Protein AF-0000000084640280 (afdb_homodimer)

Secondary structure (DSSP, 8-state):
-BHHHHHHHHHHHHHHHHHHHHHHHHTSEEETT---SS-HHHHHHHHHHHHHHHHHHHHHHHHHHHH-B-GGG-BHHHHHHHHHHHHHHHHHHHHHHHHHHTTTS-SHHHHS--S--EEESS-HHHHHHHHHHHHHHHHHHHHHHHHHHHHSBPP-/-BHHHHHHHHHHHHHHHHHHHHHHHHTSEEETT---SS-HHHHHHHHHHHHHHHHHHHHHHHHHHHH-B-GGG-BHHHHHHHHHHHHHHHHHHHHHHHHHHTTTS-SHHHHT--S--EEESS-HHHHHHHHHHHHHHHHHHHHHHHHHHHHSBPP-

Radius of gyration: 26.09 Å; Cα contacts (8 Å, |Δi|>4): 402; chains: 2; bounding box: 57×75×47 Å

InterPro domains:
  IPR047741 Uncharacterised protein DIP1984-like [NF038048] (2-154)
  IPR047741 Uncharacterised protein DIP1984-like [PF20935] (10-154)
  IPR047741 Uncha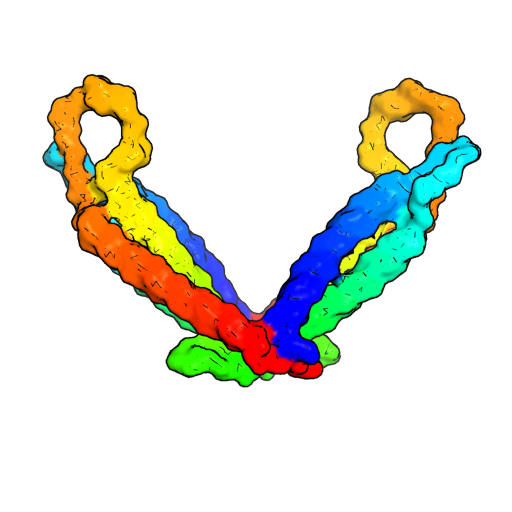racterised protein DIP1984-like [cd12208] (1-154)

Solvent-accessible surface area (backbone atoms only — not comparable to full-atom values): 15752 Å² total; per-residue (Å²): 103,36,35,44,55,47,53,50,50,36,54,49,30,55,52,48,40,54,51,34,43,54,51,21,39,70,16,10,40,29,46,70,96,49,75,53,93,49,62,28,61,60,38,49,53,50,34,53,52,40,44,53,50,33,30,52,40,48,40,23,49,52,53,32,29,62,68,33,74,52,76,96,51,43,22,43,49,33,40,51,32,46,49,54,39,49,52,52,51,33,49,44,36,47,47,36,25,39,38,20,67,48,68,81,58,67,68,70,56,57,69,73,43,62,88,70,51,74,41,56,57,47,65,39,70,59,34,48,52,50,29,50,51,44,50,48,51,49,52,52,50,51,48,53,52,52,52,43,25,69,68,37,67,50,44,128,101,36,35,44,55,47,53,50,50,35,55,48,30,55,51,48,41,55,52,34,43,53,50,21,39,71,16,10,40,28,46,70,95,48,77,54,92,52,63,29,63,60,37,49,52,50,34,53,53,38,43,53,50,32,30,52,40,48,41,22,49,51,52,30,29,62,70,33,74,52,76,95,51,44,22,43,48,34,41,51,32,46,49,55,38,49,53,52,50,33,49,45,36,46,48,36,25,40,37,19,68,47,69,81,57,66,69,67,58,58,68,72,43,62,87,68,51,74,42,56,56,48,66,38,70,60,35,48,52,50,29,50,52,46,50,49,52,50,51,53,52,50,50,54,53,53,52,45,26,67,70,36,67,50,44,128

Structure (mmCIF, N/CA/C/O backbone):
data_AF-0000000084640280-model_v1
#
loop_
_entity.id
_entity.type
_entity.pdbx_description
1 polymer 'Uncharacterized protein'
#
loop_
_atom_site.group_PDB
_atom_site.id
_atom_site.type_symbol
_atom_site.label_atom_id
_atom_site.label_alt_id
_atom_site.label_comp_id
_atom_site.label_asym_id
_atom_site.label_entity_id
_atom_site.label_seq_id
_atom_site.pdbx_PDB_ins_code
_atom_site.Cartn_x
_atom_site.Cartn_y
_atom_site.Cartn_z
_atom_site.occupancy
_atom_site.B_iso_or_equiv
_atom_site.auth_seq_id
_atom_site.auth_comp_id
_atom_site.auth_asym_id
_atom_site.auth_atom_id
_atom_site.pdbx_PDB_model_num
ATOM 1 N N . MET A 1 1 ? -18.797 13.336 -8.391 1 96.62 1 MET A N 1
ATOM 2 C CA . MET A 1 1 ? -17.594 13.266 -9.211 1 96.62 1 MET A CA 1
ATOM 3 C C . MET A 1 1 ? -17.297 11.828 -9.625 1 96.62 1 MET A C 1
ATOM 5 O O . MET A 1 1 ? -17.781 10.883 -8.992 1 96.62 1 MET A O 1
ATOM 9 N N . LYS A 1 2 ? -16.516 11.703 -10.711 1 98.44 2 LYS A N 1
ATOM 10 C CA . LYS A 1 2 ? -16.141 10.367 -11.172 1 98.44 2 LYS A CA 1
ATOM 11 C C . LYS A 1 2 ? -15.07 9.758 -10.273 1 98.44 2 LYS A C 1
ATOM 13 O O . LYS A 1 2 ? -14.281 10.477 -9.664 1 98.44 2 LYS A O 1
ATOM 18 N N . LEU A 1 3 ? -15.102 8.422 -10.227 1 98.75 3 LEU A N 1
ATOM 19 C CA . LEU A 1 3 ? -14.094 7.715 -9.453 1 98.75 3 LEU A CA 1
ATOM 20 C C . LEU A 1 3 ? -12.688 8.102 -9.914 1 98.75 3 LEU A C 1
ATOM 22 O O . LEU A 1 3 ? -11.797 8.32 -9.086 1 98.75 3 LEU A O 1
ATOM 26 N N . ALA A 1 4 ? -12.43 8.266 -11.203 1 98.69 4 ALA A N 1
ATOM 27 C CA . ALA A 1 4 ? -11.125 8.656 -11.742 1 98.69 4 ALA A CA 1
ATOM 28 C C . ALA A 1 4 ? -10.695 10.016 -11.203 1 98.69 4 ALA A C 1
ATOM 30 O O . ALA A 1 4 ? -9.516 10.219 -10.891 1 98.69 4 ALA A O 1
ATOM 31 N N . GLU A 1 5 ? -11.625 10.898 -11.125 1 98.69 5 GLU A N 1
ATOM 32 C CA . GLU A 1 5 ? -11.344 12.219 -10.578 1 98.69 5 GLU A CA 1
ATOM 33 C C . GLU A 1 5 ? -10.953 12.133 -9.109 1 98.69 5 GLU A C 1
ATOM 35 O O . GLU A 1 5 ? -10.008 12.789 -8.672 1 98.69 5 GLU A O 1
ATOM 40 N N . ALA A 1 6 ? -11.695 11.328 -8.391 1 98.88 6 ALA A N 1
ATOM 41 C CA . ALA A 1 6 ? -11.398 11.156 -6.969 1 98.88 6 ALA A CA 1
ATOM 42 C C . ALA A 1 6 ? -10.008 10.562 -6.77 1 98.88 6 ALA A C 1
ATOM 44 O O . ALA A 1 6 ? -9.273 10.961 -5.859 1 98.88 6 ALA A O 1
ATOM 45 N N . LEU A 1 7 ? -9.727 9.609 -7.598 1 98.81 7 LEU A N 1
ATOM 46 C CA . LEU A 1 7 ? -8.398 9.008 -7.527 1 98.81 7 LEU A CA 1
ATOM 47 C C . LEU A 1 7 ? -7.316 10.047 -7.785 1 98.81 7 LEU A C 1
ATOM 49 O O . LEU A 1 7 ? -6.297 10.078 -7.086 1 98.81 7 LEU A O 1
ATOM 53 N N . SER A 1 8 ? -7.5 10.883 -8.734 1 98.56 8 SER A N 1
ATOM 54 C CA . SER A 1 8 ? -6.562 11.961 -9.031 1 98.56 8 SER A CA 1
ATOM 55 C C . SER A 1 8 ? -6.465 12.945 -7.875 1 98.56 8 SER A C 1
ATOM 57 O O . SER A 1 8 ? -5.367 13.359 -7.496 1 98.56 8 SER A O 1
ATOM 59 N N . LEU A 1 9 ? -7.578 13.297 -7.324 1 98.75 9 LEU A N 1
ATOM 60 C CA . LEU A 1 9 ? -7.609 14.219 -6.199 1 98.75 9 LEU A CA 1
ATOM 61 C C . LEU A 1 9 ? -6.895 13.625 -4.988 1 98.75 9 LEU A C 1
ATOM 63 O O . LEU A 1 9 ? -6.184 14.336 -4.273 1 98.75 9 LEU A O 1
ATOM 67 N N . ARG A 1 10 ? -7.066 12.375 -4.754 1 98.69 10 ARG A N 1
ATOM 68 C CA . ARG A 1 10 ? -6.387 11.703 -3.646 1 98.69 10 ARG A CA 1
ATOM 69 C C . ARG A 1 10 ? -4.871 11.766 -3.822 1 98.69 10 ARG A C 1
ATOM 71 O O . ARG A 1 10 ? -4.148 12.109 -2.887 1 98.69 10 ARG A O 1
ATOM 78 N N . ALA A 1 11 ? -4.445 11.438 -5.016 1 98.38 11 ALA A N 1
ATOM 79 C CA . ALA A 1 11 ? -3.014 11.477 -5.305 1 98.38 11 ALA A CA 1
ATOM 80 C C . ALA A 1 11 ? -2.461 12.883 -5.145 1 98.38 11 ALA A C 1
ATOM 82 O O . ALA A 1 11 ? -1.373 13.078 -4.594 1 98.38 11 ALA A O 1
ATOM 83 N N . ASN A 1 12 ? -3.219 13.828 -5.637 1 98.5 12 ASN A N 1
ATOM 84 C CA . ASN A 1 12 ? -2.805 15.219 -5.516 1 98.5 12 ASN A CA 1
ATOM 85 C C . ASN A 1 12 ? -2.744 15.664 -4.059 1 98.5 12 ASN A C 1
ATOM 87 O O . ASN A 1 12 ? -1.833 16.391 -3.664 1 98.5 12 ASN A O 1
ATOM 91 N N . ALA A 1 13 ? -3.736 15.219 -3.297 1 98.69 13 ALA A N 1
ATOM 92 C CA . ALA A 1 13 ? -3.764 15.578 -1.881 1 98.69 13 ALA A CA 1
ATOM 93 C C . ALA A 1 13 ? -2.545 15.016 -1.151 1 98.69 13 ALA A C 1
ATOM 95 O O . ALA A 1 13 ? -1.926 15.719 -0.342 1 98.69 13 ALA A O 1
ATOM 96 N N . ALA A 1 14 ? -2.201 13.82 -1.424 1 97.69 14 ALA A N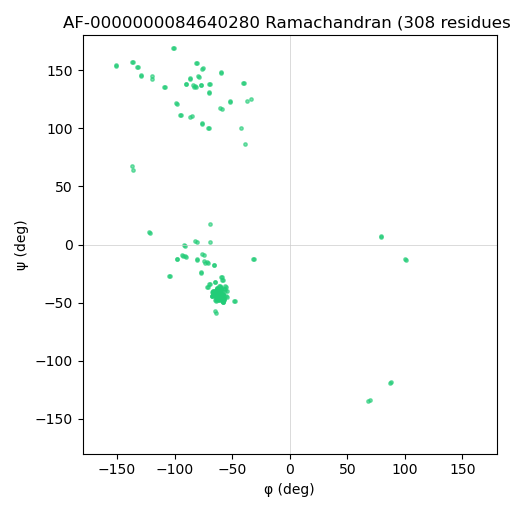 1
ATOM 97 C CA . ALA A 1 14 ? -1.026 13.211 -0.809 1 97.69 14 ALA A CA 1
ATOM 98 C C . ALA A 1 14 ? 0.24 13.984 -1.155 1 97.69 14 ALA A C 1
ATOM 100 O O . ALA A 1 14 ? 1.065 14.266 -0.281 1 97.69 14 ALA A O 1
ATOM 101 N N . ARG A 1 15 ? 0.434 14.359 -2.369 1 98.12 15 ARG A N 1
ATOM 102 C CA . ARG A 1 15 ? 1.586 15.133 -2.816 1 98.12 15 ARG A CA 1
ATOM 103 C C . ARG A 1 15 ? 1.604 16.516 -2.168 1 98.12 15 ARG A C 1
ATOM 105 O O . ARG A 1 15 ? 2.66 17 -1.766 1 98.12 15 ARG A O 1
ATOM 112 N N . ARG A 1 16 ? 0.466 17.062 -2.145 1 98.62 16 ARG A N 1
ATOM 113 C CA . ARG A 1 16 ? 0.338 18.406 -1.57 1 98.62 16 ARG A CA 1
ATOM 114 C C . ARG A 1 16 ? 0.725 18.406 -0.095 1 98.62 16 ARG A C 1
ATOM 116 O O . ARG A 1 16 ? 1.361 19.344 0.385 1 98.62 16 ARG A O 1
ATOM 123 N N . VAL A 1 17 ? 0.338 17.375 0.632 1 98.62 17 VAL A N 1
ATOM 124 C CA . VAL A 1 17 ? 0.691 17.266 2.043 1 98.62 17 VAL A CA 1
ATOM 125 C C . VAL A 1 17 ? 2.211 17.25 2.197 1 98.62 17 VAL A C 1
ATOM 127 O O . VAL A 1 17 ? 2.762 17.922 3.068 1 98.62 17 VAL A O 1
ATOM 130 N N . GLU A 1 18 ? 2.898 16.5 1.346 1 98.38 18 GLU A N 1
ATOM 131 C CA . GLU A 1 18 ? 4.355 16.438 1.403 1 98.38 18 GLU A CA 1
ATOM 132 C C . GLU A 1 18 ? 4.98 17.781 1.058 1 98.38 18 GLU A C 1
ATOM 134 O O . GLU A 1 18 ? 5.957 18.203 1.683 1 98.38 18 GLU A O 1
ATOM 139 N N . GLN A 1 19 ? 4.43 18.438 0.079 1 98.62 19 GLN A N 1
ATOM 140 C CA . GLN A 1 19 ? 4.898 19.766 -0.296 1 98.62 19 GLN A CA 1
ATOM 141 C C . GLN A 1 19 ? 4.723 20.75 0.853 1 98.62 19 GLN A C 1
ATOM 143 O O . GLN A 1 19 ? 5.637 21.531 1.157 1 98.62 19 GLN A O 1
ATOM 148 N N . LEU A 1 20 ? 3.51 20.672 1.446 1 98.88 20 LEU A N 1
ATOM 149 C CA . LEU A 1 20 ? 3.221 21.562 2.566 1 98.88 20 LEU A CA 1
ATOM 150 C C . LEU A 1 20 ? 4.148 21.281 3.744 1 98.88 20 LEU A C 1
ATOM 152 O O . LEU A 1 20 ? 4.629 22.203 4.402 1 98.88 20 LEU A O 1
ATOM 156 N N . ARG A 1 21 ? 4.406 20.031 4.031 1 98.56 21 ARG A N 1
ATOM 157 C CA . ARG A 1 21 ? 5.32 19.656 5.105 1 98.56 21 ARG A CA 1
ATOM 158 C C . ARG A 1 21 ? 6.699 20.281 4.891 1 98.56 21 ARG A C 1
ATOM 160 O O . ARG A 1 21 ? 7.289 20.828 5.82 1 98.56 21 ARG A O 1
ATOM 167 N N . THR A 1 22 ? 7.227 20.156 3.66 1 98.44 22 THR A N 1
ATOM 168 C CA . THR A 1 22 ? 8.539 20.688 3.324 1 98.44 22 THR A CA 1
ATOM 169 C C . THR A 1 22 ? 8.562 22.203 3.533 1 98.44 22 THR A C 1
ATOM 171 O O . THR A 1 22 ? 9.516 22.734 4.102 1 98.44 22 THR A O 1
ATOM 174 N N . ARG A 1 23 ? 7.496 22.828 3.072 1 98.62 23 ARG A N 1
ATOM 175 C CA . ARG A 1 23 ? 7.398 24.281 3.225 1 98.62 23 ARG A CA 1
ATOM 176 C C . ARG A 1 23 ? 7.277 24.672 4.695 1 98.62 23 ARG A C 1
ATOM 178 O O . ARG A 1 23 ? 7.859 25.672 5.133 1 98.62 23 ARG A O 1
ATOM 185 N N . ILE A 1 24 ? 6.52 23.922 5.461 1 98.56 24 ILE A N 1
ATOM 186 C CA . ILE A 1 24 ? 6.395 24.156 6.895 1 98.56 24 ILE A CA 1
ATOM 187 C C . ILE A 1 24 ? 7.77 24.062 7.555 1 98.56 24 ILE A C 1
ATOM 189 O O . ILE A 1 24 ? 8.164 24.969 8.289 1 98.56 24 ILE A O 1
ATOM 193 N N . VAL A 1 25 ? 8.508 23.031 7.258 1 97.44 25 VAL A N 1
ATOM 194 C CA . VAL A 1 25 ? 9.828 22.812 7.848 1 97.44 25 VAL A CA 1
ATOM 195 C C . VAL A 1 25 ? 10.773 23.938 7.461 1 97.44 25 VAL A C 1
ATOM 197 O O . VAL A 1 25 ? 11.531 24.438 8.297 1 97.44 25 VAL A O 1
ATOM 200 N N . GLY A 1 26 ? 10.656 24.375 6.277 1 95.94 26 GLY A N 1
ATOM 201 C CA . GLY A 1 26 ? 11.516 25.453 5.781 1 95.94 26 GLY A CA 1
ATOM 202 C C . GLY A 1 26 ? 11.195 26.797 6.379 1 95.94 26 GLY A C 1
ATOM 203 O O . GLY A 1 26 ? 11.984 27.734 6.277 1 95.94 26 GLY A O 1
ATOM 204 N N . ASN A 1 27 ? 10.047 26.891 6.984 1 97.38 27 ASN A N 1
ATOM 205 C CA . ASN A 1 27 ? 9.617 28.188 7.516 1 97.38 27 ASN A CA 1
ATOM 206 C C . ASN A 1 27 ? 9.336 28.109 9.016 1 97.38 27 ASN A C 1
ATOM 208 O O . ASN A 1 27 ? 8.68 28.984 9.57 1 97.38 27 ASN A O 1
ATOM 212 N N . ALA A 1 28 ? 9.727 27 9.594 1 96.62 28 ALA A N 1
ATOM 213 C CA . ALA A 1 28 ? 9.391 26.766 10.992 1 96.62 28 ALA A CA 1
ATOM 214 C C . ALA A 1 28 ? 10.25 27.625 11.922 1 96.62 28 ALA A C 1
ATOM 216 O O . ALA A 1 28 ? 9.945 27.75 13.109 1 96.62 28 ALA A O 1
ATOM 217 N N . ARG A 1 29 ? 11.375 28.234 11.391 1 94.94 29 ARG A N 1
ATOM 218 C CA . ARG A 1 29 ? 12.258 29.141 12.102 1 94.94 29 ARG A CA 1
ATOM 219 C C . ARG A 1 29 ? 12.633 30.344 11.219 1 94.94 29 ARG A C 1
ATOM 221 O O . ARG A 1 29 ? 12.508 30.281 10 1 94.94 29 ARG A O 1
ATOM 228 N N . TYR A 1 30 ? 12.969 31.297 11.992 1 92.94 30 TYR A N 1
ATOM 229 C CA . TYR A 1 30 ? 13.43 32.469 11.258 1 92.94 30 TYR A CA 1
ATOM 230 C C . TYR A 1 30 ? 14.43 33.25 12.086 1 92.94 30 TYR A C 1
ATOM 232 O O . TYR A 1 30 ? 14.477 33.125 13.312 1 92.94 30 TYR A O 1
ATOM 240 N N . GLN A 1 31 ? 15.312 34 11.312 1 89.38 31 GLN A N 1
ATOM 241 C CA . GLN A 1 31 ? 16.312 34.844 11.977 1 89.38 31 GLN A CA 1
ATOM 242 C C . GLN A 1 31 ? 15.68 36.125 12.523 1 89.38 31 GLN A C 1
ATOM 244 O O . GLN A 1 31 ? 14.828 36.719 11.867 1 89.38 31 GLN A O 1
ATOM 249 N N . GLU A 1 32 ? 16.156 36.375 13.734 1 88.25 32 GLU A N 1
ATOM 250 C CA . GLU A 1 32 ? 15.672 37.594 14.344 1 88.25 32 GLU A CA 1
ATOM 251 C C . GLU A 1 32 ? 15.852 38.781 13.406 1 88.25 32 GLU A C 1
ATOM 253 O O . GLU A 1 32 ? 16.922 38.969 12.82 1 88.25 32 GLU A O 1
ATOM 258 N N . GLY A 1 33 ? 14.797 39.469 13.102 1 87.25 33 GLY A N 1
ATOM 259 C CA . GLY A 1 33 ? 14.859 40.625 12.219 1 87.25 33 GLY A CA 1
ATOM 260 C C . GLY A 1 33 ? 14.43 40.312 10.797 1 87.25 33 GLY A C 1
ATOM 261 O O . GLY A 1 33 ? 14.25 41.219 9.984 1 87.25 33 GLY A O 1
ATOM 262 N N . GLU A 1 34 ? 14.328 38.938 10.562 1 88.19 34 GLU A N 1
ATOM 263 C CA . GLU A 1 34 ? 13.875 38.5 9.242 1 88.19 34 GLU A CA 1
ATOM 264 C C . GLU A 1 34 ? 12.461 37.938 9.297 1 88.19 34 GLU A C 1
ATOM 266 O O . GLU A 1 34 ? 12.062 37.344 10.305 1 88.19 34 GLU A O 1
ATOM 271 N N . GLU A 1 35 ? 11.758 38.344 8.375 1 84.94 35 GLU A N 1
ATOM 272 C CA . GLU A 1 35 ? 10.438 37.719 8.258 1 84.94 35 GLU A CA 1
ATOM 273 C C . GLU A 1 35 ? 10.516 36.406 7.5 1 84.94 35 GLU A C 1
ATOM 275 O O . GLU A 1 35 ? 11.219 36.312 6.492 1 84.94 35 GLU A O 1
ATOM 280 N N . PRO A 1 36 ? 9.805 35.438 8.07 1 88.25 36 PRO A N 1
ATOM 281 C CA . PRO A 1 36 ? 9.797 34.188 7.316 1 88.25 36 PRO A CA 1
ATOM 282 C C . PRO A 1 36 ? 9.219 34.344 5.91 1 88.25 36 PRO A C 1
ATOM 284 O O . PRO A 1 36 ? 8.359 35.188 5.688 1 88.25 36 PRO A O 1
ATOM 287 N N . ALA A 1 37 ? 9.711 33.594 5.016 1 92.69 37 ALA A N 1
ATOM 288 C CA . ALA A 1 37 ? 9.266 33.656 3.625 1 92.69 37 ALA A CA 1
ATOM 289 C C . ALA A 1 37 ? 7.789 33.281 3.502 1 92.69 37 ALA A C 1
ATOM 291 O O . ALA A 1 37 ? 7.066 33.875 2.689 1 92.69 37 ALA A O 1
ATOM 292 N N . GLU A 1 38 ? 7.305 32.25 4.305 1 97.38 38 GLU A N 1
ATOM 293 C CA . GLU A 1 38 ? 5.914 31.828 4.359 1 97.38 38 GLU A CA 1
ATOM 294 C C . GLU A 1 38 ? 5.43 31.703 5.801 1 97.38 38 GLU A C 1
ATOM 296 O O . GLU A 1 38 ? 6.238 31.547 6.719 1 97.38 38 GLU A O 1
ATOM 301 N N . ASP A 1 39 ? 4.082 31.891 5.953 1 97.56 39 ASP A N 1
ATOM 302 C CA . ASP A 1 39 ? 3.473 31.719 7.266 1 97.56 39 ASP A CA 1
ATOM 303 C C . ASP A 1 39 ? 3.33 30.234 7.617 1 97.56 39 ASP A C 1
ATOM 305 O O . ASP A 1 39 ? 2.393 29.578 7.164 1 97.56 39 ASP A O 1
ATOM 309 N N . ALA A 1 40 ? 4.211 29.781 8.469 1 97.81 40 ALA A N 1
ATOM 310 C CA . ALA A 1 40 ? 4.258 28.359 8.812 1 97.81 40 ALA A CA 1
ATOM 311 C C . ALA A 1 40 ? 2.941 27.906 9.43 1 97.81 40 ALA A C 1
ATOM 313 O O . ALA A 1 40 ? 2.502 26.766 9.203 1 97.81 40 ALA A O 1
ATOM 314 N N . ALA A 1 41 ? 2.303 28.734 10.188 1 97.62 41 ALA A N 1
ATOM 315 C CA . ALA A 1 41 ? 1.033 28.375 10.82 1 97.62 41 ALA A CA 1
ATOM 316 C C . ALA A 1 41 ? -0.068 28.203 9.781 1 97.62 41 ALA A C 1
ATOM 318 O O . ALA A 1 41 ? -0.889 27.281 9.883 1 97.62 41 ALA A O 1
ATOM 319 N N . ALA A 1 42 ? -0.058 29.078 8.828 1 98.56 42 ALA A N 1
ATOM 320 C CA . ALA A 1 42 ? -1.036 28.969 7.75 1 98.56 42 ALA A CA 1
ATOM 321 C C . ALA A 1 42 ? -0.81 27.703 6.93 1 98.56 42 ALA A C 1
ATOM 323 O O . ALA A 1 42 ? -1.767 27.031 6.531 1 98.56 42 ALA A O 1
ATOM 324 N N . LEU A 1 43 ? 0.467 27.422 6.688 1 98.81 43 LEU A N 1
ATOM 325 C CA . LEU A 1 43 ? 0.812 26.203 5.957 1 98.81 43 LEU A CA 1
ATOM 326 C C . LEU A 1 43 ? 0.357 24.953 6.723 1 98.81 43 LEU A C 1
ATOM 328 O O . LEU A 1 43 ? -0.149 24 6.125 1 98.81 43 LEU A O 1
ATOM 332 N N . LEU A 1 44 ? 0.513 25.016 7.984 1 98.62 44 LEU A N 1
ATOM 333 C CA . LEU A 1 44 ? 0.123 23.891 8.828 1 98.62 44 LEU A CA 1
ATOM 334 C C . LEU A 1 44 ? -1.388 23.688 8.797 1 98.62 44 LEU A C 1
ATOM 336 O O . LEU A 1 44 ? -1.863 22.547 8.719 1 98.62 44 LEU A O 1
ATOM 340 N N . ALA A 1 45 ? -2.117 24.781 8.844 1 98.44 45 ALA A N 1
ATOM 341 C CA . ALA A 1 45 ? -3.572 24.703 8.758 1 98.44 45 ALA A CA 1
ATOM 342 C C . ALA A 1 45 ? -4.016 24.109 7.422 1 98.44 45 ALA A C 1
ATOM 344 O O . ALA A 1 45 ? -4.918 23.281 7.375 1 98.44 45 ALA A O 1
ATOM 345 N N . GLU A 1 46 ? -3.346 24.562 6.391 1 98.81 46 GLU A N 1
ATOM 346 C CA . GLU A 1 46 ? -3.658 24.047 5.062 1 98.81 46 GLU A CA 1
ATOM 347 C C . GLU A 1 46 ? -3.367 22.547 4.973 1 98.81 46 GLU A C 1
ATOM 349 O O . GLU A 1 46 ? -4.137 21.797 4.375 1 98.81 46 GLU A O 1
ATOM 354 N N . ALA A 1 47 ? -2.285 22.109 5.574 1 98.81 47 ALA A N 1
ATOM 355 C CA . ALA A 1 47 ? -1.947 20.688 5.594 1 98.81 47 ALA A CA 1
ATOM 356 C C . ALA A 1 47 ? -3.031 19.875 6.297 1 98.81 47 ALA A C 1
ATOM 358 O O . ALA A 1 47 ? -3.4 18.797 5.836 1 98.81 47 ALA A O 1
ATOM 359 N N . GLY A 1 48 ? -3.518 20.422 7.391 1 98.56 48 GLY A N 1
ATOM 360 C CA . GLY A 1 48 ? -4.59 19.75 8.109 1 98.56 48 GLY A CA 1
ATOM 361 C C . GLY A 1 48 ? -5.848 19.578 7.277 1 98.56 48 GLY A C 1
ATOM 362 O O . GLY A 1 48 ? -6.441 18.484 7.262 1 98.56 48 GLY A O 1
ATOM 363 N N . GLU A 1 49 ? -6.203 20.641 6.574 1 98.69 49 GLU A N 1
ATOM 364 C CA . GLU A 1 49 ? -7.379 20.594 5.711 1 98.69 49 GLU A CA 1
ATOM 365 C C . GLU A 1 49 ? -7.184 19.594 4.57 1 98.69 49 GLU A C 1
ATOM 367 O O . GLU A 1 49 ? -8.109 18.859 4.207 1 98.69 49 GLU A O 1
ATOM 372 N N . THR A 1 50 ? -6.039 19.609 4.031 1 98.88 50 THR A N 1
ATOM 373 C CA . THR A 1 50 ? -5.727 18.703 2.938 1 98.88 50 THR A CA 1
ATOM 374 C C . THR A 1 50 ? -5.797 17.25 3.406 1 98.88 50 THR A C 1
ATOM 376 O O . THR A 1 50 ? -6.281 16.375 2.68 1 98.88 50 THR A O 1
ATOM 379 N N . LEU A 1 51 ? -5.359 17 4.648 1 98.81 51 LEU A N 1
ATOM 380 C CA . LEU A 1 51 ? -5.379 15.648 5.199 1 98.81 51 LEU A CA 1
ATOM 381 C C . LEU A 1 51 ? -6.812 15.195 5.457 1 98.81 51 LEU A C 1
ATOM 383 O O . LEU A 1 51 ? -7.129 14.008 5.309 1 98.81 51 LEU A O 1
ATOM 387 N N . ASP A 1 52 ? -7.66 16.156 5.84 1 98.5 52 ASP A N 1
ATOM 388 C CA . ASP A 1 52 ? -9.078 15.836 5.98 1 98.5 52 ASP A CA 1
ATOM 389 C C . ASP A 1 52 ? -9.68 15.406 4.645 1 98.5 52 ASP A C 1
ATOM 391 O O . ASP A 1 52 ? -10.422 14.43 4.574 1 98.5 52 ASP A O 1
ATOM 395 N N . GLU A 1 53 ? -9.297 16.156 3.629 1 98.5 53 GLU A N 1
ATOM 396 C CA . GLU A 1 53 ? -9.758 15.82 2.285 1 98.5 53 GLU A CA 1
ATOM 397 C C . GLU A 1 53 ? -9.227 14.469 1.837 1 98.5 53 GLU A C 1
ATOM 399 O O . GLU A 1 53 ? -9.961 13.664 1.263 1 98.5 53 GLU A O 1
ATOM 404 N N . TYR A 1 54 ? -8.008 14.227 2.129 1 98.75 54 TYR A N 1
ATOM 405 C CA . TYR A 1 54 ? -7.344 12.977 1.8 1 98.75 54 TYR A CA 1
ATOM 406 C C . TYR A 1 54 ? -8.078 11.789 2.42 1 98.75 54 TYR A C 1
ATOM 408 O O . TYR A 1 54 ? -8.398 10.82 1.729 1 98.75 54 TYR A O 1
ATOM 416 N N . GLU A 1 55 ? -8.359 11.898 3.68 1 98.5 55 GLU A N 1
ATOM 417 C CA . GLU A 1 55 ? -9.047 10.812 4.379 1 98.5 55 GLU A CA 1
ATOM 418 C C . GLU A 1 55 ? -10.438 10.578 3.791 1 98.5 55 GLU A C 1
ATOM 420 O O . GLU A 1 55 ? -10.828 9.438 3.553 1 98.5 55 GLU A O 1
ATOM 425 N N . THR A 1 56 ? -11.164 11.656 3.549 1 98.44 56 THR A N 1
ATOM 426 C CA . THR A 1 56 ? -12.508 11.562 2.994 1 98.44 56 THR A CA 1
ATOM 427 C C . THR A 1 56 ? -12.492 10.875 1.636 1 98.44 56 THR A C 1
ATOM 429 O O . THR A 1 56 ? -13.32 10 1.367 1 98.44 56 THR A O 1
ATOM 432 N N . LEU A 1 57 ? -11.547 11.227 0.806 1 98.75 57 LEU A N 1
ATOM 433 C CA . LEU A 1 57 ? -11.438 10.648 -0.528 1 98.75 57 LEU A CA 1
ATOM 434 C C . LEU A 1 57 ? -11.141 9.148 -0.45 1 98.75 57 LEU A C 1
ATOM 436 O O . LEU A 1 57 ? -11.758 8.352 -1.157 1 98.75 57 LEU A O 1
ATOM 440 N N . ILE A 1 58 ? -10.234 8.742 0.458 1 98.5 58 ILE A N 1
ATOM 441 C CA . ILE A 1 58 ? -9.891 7.332 0.582 1 98.5 58 ILE A CA 1
ATOM 442 C C . ILE A 1 58 ? -11.125 6.531 0.987 1 98.5 58 ILE A C 1
ATOM 444 O O . ILE A 1 58 ? -11.398 5.469 0.428 1 98.5 58 ILE A O 1
ATOM 448 N N . ARG A 1 59 ? -11.938 7.074 1.94 1 98.31 59 ARG A N 1
ATOM 449 C CA . ARG A 1 59 ? -13.125 6.383 2.418 1 98.31 59 ARG A CA 1
ATOM 450 C C . ARG A 1 59 ? -14.141 6.203 1.294 1 98.31 59 ARG A C 1
ATOM 452 O O . ARG A 1 59 ? -14.68 5.109 1.105 1 98.31 59 ARG A O 1
ATOM 459 N N . ARG A 1 60 ? -14.328 7.246 0.552 1 98.5 60 ARG A N 1
ATOM 460 C CA . ARG A 1 60 ? -15.32 7.207 -0.515 1 98.5 60 ARG A CA 1
ATOM 461 C C . ARG A 1 60 ? -14.852 6.316 -1.664 1 98.5 60 ARG A C 1
ATOM 463 O O . ARG A 1 60 ? -15.648 5.578 -2.248 1 98.5 60 ARG A O 1
ATOM 470 N N . ILE A 1 61 ? -13.578 6.344 -1.938 1 98.81 61 ILE A N 1
ATOM 471 C CA . ILE A 1 61 ? -13.023 5.504 -2.994 1 98.81 61 ILE A CA 1
ATOM 472 C C . ILE A 1 61 ? -13.156 4.035 -2.611 1 98.81 61 ILE A C 1
ATOM 474 O O . ILE A 1 61 ? -13.609 3.213 -3.414 1 98.81 61 ILE A O 1
ATOM 478 N N . ASN A 1 62 ? -12.836 3.752 -1.34 1 98.31 62 ASN A N 1
ATOM 479 C CA . ASN A 1 62 ? -12.93 2.369 -0.886 1 98.31 62 ASN A CA 1
ATOM 480 C C . ASN A 1 62 ? -14.359 1.854 -0.932 1 98.31 62 ASN A C 1
ATOM 482 O O . ASN A 1 62 ? -14.609 0.722 -1.352 1 98.31 62 ASN A O 1
ATOM 486 N N . ARG A 1 63 ? -15.266 2.686 -0.55 1 97.56 63 ARG A N 1
ATOM 487 C CA . ARG A 1 63 ? -16.672 2.322 -0.587 1 97.56 63 ARG A CA 1
ATOM 488 C C . ARG A 1 63 ? -17.141 2.08 -2.02 1 97.56 63 ARG A C 1
ATOM 490 O O . ARG A 1 63 ? -17.828 1.098 -2.295 1 97.56 63 ARG A O 1
ATOM 497 N N . THR A 1 64 ? -16.703 2.91 -2.877 1 98.62 64 THR A N 1
ATOM 498 C CA . THR A 1 64 ? -17.094 2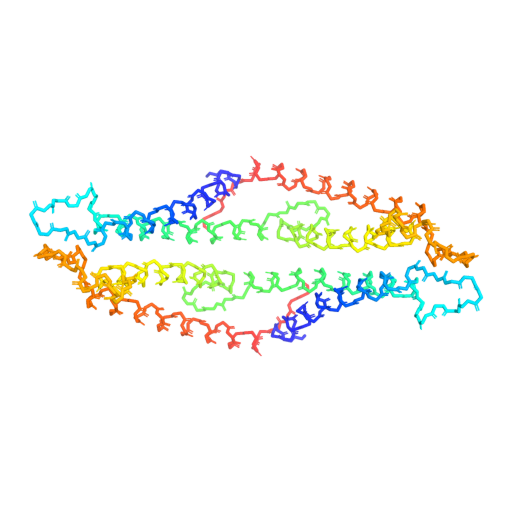.801 -4.281 1 98.62 64 THR A CA 1
ATOM 499 C C . THR A 1 64 ? -16.5 1.542 -4.906 1 98.62 64 THR A C 1
ATOM 501 O O . THR A 1 64 ? -17.188 0.809 -5.617 1 98.62 64 THR A O 1
ATOM 504 N N . ASN A 1 65 ? -15.203 1.326 -4.602 1 98.5 65 ASN A N 1
ATOM 505 C CA . ASN A 1 65 ? -14.547 0.14 -5.137 1 98.5 65 ASN A CA 1
ATOM 506 C C . ASN A 1 65 ? -15.242 -1.141 -4.684 1 98.5 65 ASN A C 1
ATOM 508 O O . ASN A 1 65 ? -15.383 -2.082 -5.465 1 98.5 65 ASN A O 1
ATOM 512 N N . ALA A 1 66 ? -15.703 -1.146 -3.482 1 96.94 66 ALA A N 1
ATOM 513 C CA . ALA A 1 66 ? -16.297 -2.346 -2.908 1 96.94 66 ALA A CA 1
ATOM 514 C C . ALA A 1 66 ? -17.719 -2.557 -3.441 1 96.94 66 ALA A C 1
ATOM 516 O O . ALA A 1 66 ? -18.203 -3.689 -3.506 1 96.94 66 ALA A O 1
ATOM 517 N N . ALA A 1 67 ? -18.328 -1.486 -3.879 1 96.81 67 ALA A N 1
ATOM 518 C CA . ALA A 1 67 ? -19.734 -1.561 -4.266 1 96.81 67 ALA A CA 1
ATOM 519 C C . ALA A 1 67 ? -19.875 -1.713 -5.773 1 96.81 67 ALA A C 1
ATOM 521 O O . ALA A 1 67 ? -20.969 -2.031 -6.27 1 96.81 67 ALA A O 1
ATOM 522 N N . THR A 1 68 ? -18.828 -1.52 -6.527 1 98 68 THR A N 1
ATOM 523 C CA . THR A 1 68 ? -18.938 -1.457 -7.98 1 98 68 THR A CA 1
ATOM 524 C C . THR A 1 68 ? -18.562 -2.801 -8.602 1 98 68 THR A C 1
ATOM 526 O O . THR A 1 68 ? -17.453 -3.285 -8.438 1 98 68 THR A O 1
ATOM 529 N N . ALA A 1 69 ? -19.484 -3.316 -9.312 1 97.12 69 ALA A N 1
ATOM 530 C CA . ALA A 1 69 ? -19.219 -4.555 -10.039 1 97.12 69 ALA A CA 1
ATOM 531 C C . ALA A 1 69 ? -18.438 -4.277 -11.32 1 97.12 69 ALA A C 1
ATOM 533 O O . ALA A 1 69 ? -18.656 -3.27 -11.992 1 97.12 69 ALA A O 1
ATOM 534 N N . ILE A 1 70 ? -17.547 -5.254 -11.625 1 96 70 ILE A N 1
ATOM 535 C CA . ILE A 1 70 ? -16.766 -5.125 -12.852 1 96 70 ILE A CA 1
ATOM 536 C C . ILE A 1 70 ? -16.703 -6.473 -13.57 1 96 70 ILE A C 1
ATOM 538 O O . ILE A 1 70 ? -15.648 -7.113 -13.609 1 96 70 ILE A O 1
ATOM 542 N N . GLY A 1 71 ? -17.828 -6.93 -14.062 1 89.5 71 GLY A N 1
ATOM 543 C CA . GLY A 1 71 ? -17.891 -8.156 -14.844 1 89.5 71 GLY A CA 1
ATOM 544 C C . GLY A 1 71 ? -17.594 -9.398 -14.039 1 89.5 71 GLY A C 1
ATOM 545 O O . GLY A 1 71 ? -18.094 -9.57 -12.93 1 89.5 71 GLY A O 1
ATOM 546 N N . ALA A 1 72 ? -16.719 -10.297 -14.672 1 87.19 72 ALA A N 1
ATOM 547 C CA . ALA A 1 72 ? -16.469 -11.617 -14.117 1 87.19 72 ALA A CA 1
ATOM 548 C C . ALA A 1 72 ? -15.531 -11.531 -12.906 1 87.19 72 ALA A C 1
ATOM 550 O O . ALA A 1 72 ? -15.398 -12.492 -12.148 1 87.19 72 ALA A O 1
ATOM 551 N N . ASP A 1 73 ? -14.9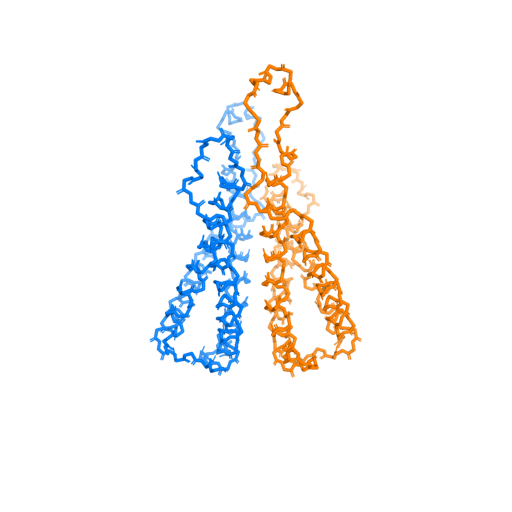3 -10.375 -12.594 1 87 73 ASP A N 1
ATOM 552 C CA . ASP A 1 73 ? -13.922 -10.234 -11.547 1 87 73 ASP A CA 1
ATOM 553 C C . ASP A 1 73 ? -14.57 -9.891 -10.211 1 87 73 ASP A C 1
ATOM 555 O O . ASP A 1 73 ? -13.883 -9.812 -9.188 1 87 73 ASP A O 1
ATOM 559 N N . GLY A 1 74 ? -15.875 -9.75 -10.227 1 94.19 74 GLY A N 1
ATOM 560 C CA . GLY A 1 74 ? -16.547 -9.32 -9.016 1 94.19 74 GLY A CA 1
ATOM 561 C C . GLY A 1 74 ? -16.641 -7.812 -8.883 1 94.19 74 GLY A C 1
ATOM 562 O O . GLY A 1 74 ? -17.203 -7.141 -9.75 1 94.19 74 GLY A O 1
ATOM 563 N N . THR A 1 75 ? -16.016 -7.289 -7.809 1 97.75 75 THR A N 1
ATOM 564 C CA . THR A 1 75 ? -16.031 -5.844 -7.605 1 97.75 75 THR A CA 1
ATOM 565 C C . THR A 1 75 ? -14.703 -5.23 -8.047 1 97.75 75 THR A C 1
ATOM 567 O O . THR A 1 75 ? -13.75 -5.953 -8.359 1 97.75 75 THR A O 1
ATOM 570 N N . LEU A 1 76 ? -14.719 -3.91 -8.109 1 98.44 76 LEU A N 1
ATOM 571 C CA . LEU A 1 76 ? -13.453 -3.232 -8.375 1 98.44 76 LEU A CA 1
ATOM 572 C C . LEU A 1 76 ? -12.398 -3.631 -7.352 1 98.44 76 LEU A C 1
ATOM 574 O O . LEU A 1 76 ? -11.227 -3.816 -7.699 1 98.44 76 LEU A O 1
ATOM 578 N N . THR A 1 77 ? -12.789 -3.83 -6.117 1 98.06 77 THR A N 1
ATOM 579 C CA . THR A 1 77 ? -11.883 -4.301 -5.074 1 98.06 77 THR A CA 1
ATOM 580 C C . THR A 1 77 ? -11.336 -5.684 -5.418 1 98.06 77 THR A C 1
ATOM 582 O O . THR A 1 77 ? -10.141 -5.938 -5.262 1 98.06 77 THR A O 1
ATOM 585 N N . ASP A 1 78 ? -12.156 -6.527 -5.922 1 98.19 78 ASP A N 1
ATOM 586 C CA . ASP A 1 78 ? -11.727 -7.859 -6.34 1 98.19 78 ASP A CA 1
ATOM 587 C C . ASP A 1 78 ? -10.742 -7.773 -7.508 1 98.19 78 ASP A C 1
ATOM 589 O O . ASP A 1 78 ? -9.758 -8.508 -7.551 1 98.19 78 ASP A O 1
ATOM 593 N N . ALA A 1 79 ? -11.102 -6.922 -8.391 1 98.44 79 ALA A N 1
ATOM 594 C CA . ALA A 1 79 ? -10.25 -6.75 -9.57 1 98.44 79 ALA A CA 1
ATOM 595 C C . ALA A 1 79 ? -8.859 -6.266 -9.172 1 98.44 79 ALA A C 1
ATOM 597 O O . ALA A 1 79 ? -7.859 -6.691 -9.75 1 98.44 79 ALA A O 1
ATOM 598 N N . LEU A 1 80 ? -8.812 -5.426 -8.227 1 98.31 80 LEU A N 1
ATOM 599 C CA . LEU A 1 80 ? -7.531 -4.918 -7.754 1 98.31 80 LEU A CA 1
ATOM 600 C C . LEU A 1 80 ? -6.719 -6.023 -7.09 1 98.31 80 LEU A C 1
ATOM 602 O O . LEU A 1 80 ? -5.5 -6.094 -7.262 1 98.31 80 LEU A O 1
ATOM 606 N N . ALA A 1 81 ? -7.359 -6.863 -6.32 1 98.06 81 ALA A N 1
ATOM 607 C CA . ALA A 1 81 ? -6.684 -8.008 -5.715 1 98.06 81 ALA A CA 1
ATOM 608 C C . ALA A 1 81 ? -6.109 -8.93 -6.789 1 98.06 81 ALA A C 1
ATOM 610 O O . ALA A 1 81 ? -4.977 -9.406 -6.664 1 98.06 81 ALA A O 1
ATOM 611 N N . ARG A 1 82 ? -6.902 -9.164 -7.812 1 98.31 82 ARG A N 1
ATOM 612 C CA . ARG A 1 82 ? -6.449 -9.992 -8.93 1 98.31 82 ARG A CA 1
ATOM 613 C C . ARG A 1 82 ? -5.262 -9.352 -9.633 1 98.31 82 ARG A C 1
ATOM 615 O O . ARG A 1 82 ? -4.293 -10.039 -9.977 1 98.31 82 ARG A O 1
ATOM 622 N N . ARG A 1 83 ? -5.336 -8.102 -9.875 1 98.19 83 ARG A N 1
ATOM 623 C CA . ARG A 1 83 ? -4.254 -7.375 -10.523 1 98.19 83 ARG A CA 1
ATOM 624 C C . ARG A 1 83 ? -2.938 -7.57 -9.773 1 98.19 83 ARG A C 1
ATOM 626 O O . ARG A 1 83 ? -1.906 -7.855 -10.383 1 98.19 83 ARG A O 1
ATOM 633 N N . ASP A 1 84 ? -2.977 -7.469 -8.43 1 97.12 84 ASP A N 1
ATOM 634 C CA . ASP A 1 84 ? -1.777 -7.617 -7.613 1 97.12 84 ASP A CA 1
ATOM 635 C C . ASP A 1 84 ? -1.218 -9.031 -7.707 1 97.12 84 ASP A C 1
ATOM 637 O O . ASP A 1 84 ? -0.004 -9.219 -7.812 1 97.12 84 ASP A O 1
ATOM 641 N N . ALA A 1 85 ? -2.086 -9.953 -7.668 1 97.62 85 ALA A N 1
ATOM 642 C CA . ALA A 1 85 ? -1.654 -11.344 -7.762 1 97.62 85 ALA A CA 1
ATOM 643 C C . ALA A 1 85 ? -1.044 -11.648 -9.125 1 97.62 85 ALA A C 1
ATOM 645 O O . ALA A 1 85 ? -0.021 -12.328 -9.219 1 97.62 85 ALA A O 1
ATOM 646 N N . LEU A 1 86 ? -1.683 -11.125 -10.203 1 98.31 86 LEU A N 1
ATOM 647 C CA . LEU A 1 86 ? -1.188 -11.344 -11.555 1 98.31 86 LEU A CA 1
ATOM 648 C C . LEU A 1 86 ? 0.198 -10.734 -11.734 1 98.31 86 LEU A C 1
ATOM 650 O O . LEU A 1 86 ? 1.059 -11.32 -12.398 1 98.31 86 LEU A O 1
ATOM 654 N N . ARG A 1 87 ? 0.408 -9.594 -11.195 1 98.19 87 ARG A N 1
ATOM 655 C CA . ARG A 1 87 ? 1.709 -8.938 -11.281 1 98.19 87 ARG A CA 1
ATOM 656 C C . ARG A 1 87 ? 2.797 -9.789 -10.648 1 98.19 87 ARG A C 1
ATOM 658 O O . ARG A 1 87 ? 3.875 -9.969 -11.219 1 98.19 87 ARG A O 1
ATOM 665 N N . LEU A 1 88 ? 2.479 -10.305 -9.469 1 97.94 88 LEU A N 1
ATOM 666 C CA . LEU A 1 88 ? 3.445 -11.141 -8.766 1 97.94 88 LEU A CA 1
ATOM 667 C C . LEU A 1 88 ? 3.707 -12.43 -9.539 1 97.94 88 LEU A C 1
ATOM 669 O O . LEU A 1 88 ? 4.852 -12.883 -9.633 1 97.94 88 LEU A O 1
ATOM 673 N N . ARG A 1 89 ? 2.652 -13.008 -10.102 1 98.62 89 ARG A N 1
ATOM 674 C CA . ARG A 1 89 ? 2.801 -14.227 -10.891 1 98.62 89 ARG A CA 1
ATOM 675 C C . ARG A 1 89 ? 3.693 -13.984 -12.102 1 98.62 89 ARG A C 1
ATOM 677 O O . ARG A 1 89 ? 4.586 -14.789 -12.391 1 98.62 89 ARG A O 1
ATOM 684 N N . HIS A 1 90 ? 3.412 -12.922 -12.773 1 98.75 90 HIS A N 1
ATOM 685 C CA . HIS A 1 90 ? 4.223 -12.555 -13.93 1 98.75 90 HIS A CA 1
ATOM 686 C C . HIS A 1 90 ? 5.688 -12.383 -13.539 1 98.75 90 HIS A C 1
ATOM 688 O O . HIS A 1 90 ? 6.582 -12.836 -14.258 1 98.75 90 HIS A O 1
ATOM 694 N N . TYR A 1 91 ? 5.918 -11.758 -12.453 1 98.31 91 TYR A N 1
ATOM 695 C CA . TYR A 1 91 ? 7.27 -11.531 -11.953 1 98.31 91 TYR A CA 1
ATOM 696 C C . TYR A 1 91 ? 7.984 -12.852 -11.711 1 98.31 91 TYR A C 1
ATOM 698 O O . TYR A 1 91 ? 9.133 -13.031 -12.133 1 98.31 91 TYR A O 1
ATOM 706 N N . VAL A 1 92 ? 7.305 -13.758 -11.086 1 98.56 92 VAL A N 1
ATOM 707 C CA . VAL A 1 92 ? 7.887 -15.055 -10.766 1 98.56 92 VAL A CA 1
ATOM 708 C C . VAL A 1 92 ? 8.242 -15.797 -12.055 1 98.56 92 VAL A C 1
ATOM 710 O O . VAL A 1 92 ? 9.352 -16.328 -12.188 1 98.56 92 VAL A O 1
ATOM 713 N N . LEU A 1 93 ? 7.328 -15.797 -12.984 1 98.56 93 LEU A N 1
ATOM 714 C CA . LEU A 1 93 ? 7.539 -16.516 -14.242 1 98.56 93 LEU A CA 1
ATOM 715 C C . LEU A 1 93 ? 8.695 -15.914 -15.023 1 98.56 93 LEU A C 1
ATOM 717 O O . LEU A 1 93 ? 9.531 -16.641 -15.57 1 98.56 93 LEU A O 1
ATOM 721 N N . THR A 1 94 ? 8.812 -14.617 -15.062 1 98.38 94 THR A N 1
ATOM 722 C CA . THR A 1 94 ? 9.875 -13.93 -15.789 1 98.38 94 THR A CA 1
ATOM 723 C C . THR A 1 94 ? 11.227 -14.203 -15.141 1 98.38 94 THR A C 1
ATOM 725 O O . THR A 1 94 ? 12.203 -14.492 -15.836 1 98.38 94 THR A O 1
ATOM 728 N N . ALA A 1 95 ? 11.227 -14.117 -13.836 1 98.06 95 ALA A N 1
ATOM 729 C CA . ALA A 1 95 ? 12.469 -14.414 -13.117 1 98.06 95 ALA A CA 1
ATOM 730 C C . ALA A 1 95 ? 12.93 -15.844 -13.391 1 98.06 95 ALA A C 1
ATOM 732 O O . ALA A 1 95 ? 14.125 -16.094 -13.594 1 98.06 95 ALA A O 1
ATOM 733 N N . ALA A 1 96 ? 11.953 -16.766 -13.398 1 98.44 96 ALA A N 1
ATOM 734 C CA . ALA A 1 96 ? 12.266 -18.156 -13.664 1 98.44 96 ALA A CA 1
ATOM 735 C C . ALA A 1 96 ? 12.836 -18.344 -15.07 1 98.44 96 ALA A C 1
ATOM 737 O O . ALA A 1 96 ? 13.844 -19.016 -15.25 1 98.44 96 ALA A O 1
ATOM 738 N N . ALA A 1 97 ? 12.227 -17.75 -16.031 1 98.19 97 ALA A N 1
ATOM 739 C CA . ALA A 1 97 ? 12.656 -17.859 -17.422 1 98.19 97 ALA A CA 1
ATOM 740 C C . ALA A 1 97 ? 14.047 -17.266 -17.609 1 98.19 97 ALA A C 1
ATOM 742 O O . ALA A 1 97 ? 14.898 -17.844 -18.281 1 98.19 97 ALA A O 1
ATOM 743 N N . ASP A 1 98 ? 14.266 -16.031 -17.062 1 97.62 98 ASP A N 1
ATOM 744 C CA . ASP A 1 98 ? 15.562 -15.367 -17.156 1 97.62 98 ASP A CA 1
ATOM 745 C C . ASP A 1 98 ? 16.672 -16.219 -16.562 1 97.62 98 ASP A C 1
ATOM 747 O O . ASP A 1 98 ? 17.734 -16.375 -17.156 1 97.62 98 ASP A O 1
ATOM 751 N N . ALA A 1 99 ? 16.359 -16.719 -15.406 1 96.69 99 ALA A N 1
ATOM 752 C CA . ALA A 1 99 ? 17.359 -17.562 -14.742 1 96.69 99 ALA A CA 1
ATOM 753 C C . ALA A 1 99 ? 17.672 -18.812 -15.562 1 96.69 99 ALA A C 1
ATOM 755 O O . ALA A 1 99 ? 18.828 -19.172 -15.719 1 96.69 99 ALA A O 1
ATOM 756 N N . ALA A 1 100 ? 16.656 -19.453 -16.078 1 96.69 100 ALA A N 1
ATOM 757 C CA . ALA A 1 100 ? 16.828 -20.672 -16.859 1 96.69 100 ALA A CA 1
ATOM 758 C C . ALA A 1 100 ? 17.594 -20.391 -18.156 1 96.69 100 ALA A C 1
ATOM 760 O O . ALA A 1 100 ? 18.375 -21.219 -18.609 1 96.69 100 ALA A O 1
ATOM 761 N N . ALA A 1 101 ? 17.453 -19.234 -18.734 1 94.56 101 ALA A N 1
ATOM 762 C CA . ALA A 1 101 ? 18.094 -18.844 -19.984 1 94.56 101 ALA A CA 1
ATOM 763 C C . ALA A 1 101 ? 19.547 -18.422 -19.734 1 94.56 101 ALA A C 1
ATOM 765 O O . ALA A 1 101 ? 20.344 -18.359 -20.672 1 94.56 101 ALA A O 1
ATOM 766 N N . GLY A 1 102 ? 19.969 -18.203 -18.578 1 87.88 102 GLY A N 1
ATOM 767 C CA . GLY A 1 102 ? 21.312 -17.766 -18.266 1 87.88 102 GLY A CA 1
ATOM 768 C C . GLY A 1 102 ? 21.531 -16.281 -18.5 1 87.88 102 GLY A C 1
ATOM 769 O O . GLY A 1 102 ? 22.656 -15.828 -18.656 1 87.88 102 GLY A O 1
ATOM 770 N N . SER A 1 103 ? 20.562 -15.586 -18.781 1 66.69 103 SER A N 1
ATOM 771 C CA . SER A 1 103 ? 20.688 -14.172 -19.109 1 66.69 103 SER A CA 1
ATOM 772 C C . SER A 1 103 ? 21.312 -13.398 -17.953 1 66.69 103 SER A C 1
ATOM 774 O O . SER A 1 103 ? 21.891 -12.328 -18.156 1 66.69 103 SER A O 1
ATOM 776 N N . ASN A 1 104 ? 21.203 -13.766 -16.734 1 56.75 104 ASN A N 1
ATOM 777 C CA . ASN A 1 104 ? 21.781 -12.984 -15.641 1 56.75 104 ASN A CA 1
ATOM 778 C C . ASN A 1 104 ? 23.266 -13.289 -15.453 1 56.75 104 ASN A C 1
ATOM 780 O O . ASN A 1 104 ? 23.875 -12.867 -14.469 1 56.75 104 ASN A O 1
ATOM 784 N N . GLN A 1 105 ? 23.938 -14.125 -16.25 1 54.81 105 GLN A N 1
ATOM 785 C CA . GLN A 1 105 ? 25.344 -14.453 -16.031 1 54.81 105 GLN A CA 1
ATOM 786 C C . GLN A 1 105 ? 26.25 -13.555 -16.859 1 54.81 105 GLN A C 1
ATOM 788 O O . GLN A 1 105 ? 25.984 -13.32 -18.047 1 54.81 105 GLN A O 1
ATOM 793 N N . PRO A 1 106 ? 27.047 -12.625 -16.203 1 52.75 106 PRO A N 1
ATOM 794 C CA . PRO A 1 106 ? 28 -11.75 -16.859 1 52.75 106 PRO A CA 1
ATOM 795 C C . PRO A 1 106 ? 28.781 -12.453 -17.984 1 52.75 106 PRO A C 1
ATOM 797 O O . PRO A 1 106 ? 29 -13.664 -17.906 1 52.75 106 PRO A O 1
ATOM 800 N N . THR A 1 107 ? 29.031 -11.82 -19.156 1 50.03 107 THR A N 1
ATOM 801 C CA . THR A 1 107 ? 29.734 -12.18 -20.391 1 50.03 107 THR A CA 1
ATOM 802 C C . THR A 1 107 ? 31.094 -12.797 -20.078 1 50.03 107 THR A C 1
ATOM 804 O O . THR A 1 107 ? 31.516 -13.758 -20.719 1 50.03 107 THR A O 1
ATOM 807 N N . TYR A 1 108 ? 31.781 -12.031 -19.188 1 48.56 108 TYR A N 1
ATOM 808 C CA . TYR A 1 108 ? 33.188 -12.406 -18.938 1 48.56 108 TYR A CA 1
ATOM 809 C C . TYR A 1 108 ? 33.281 -13.844 -18.469 1 48.56 108 TYR A C 1
ATOM 811 O O . TYR A 1 108 ? 34.281 -14.523 -18.734 1 48.56 108 TYR A O 1
ATOM 819 N N . SER A 1 109 ? 32.375 -14.188 -17.719 1 48.66 109 SER A N 1
ATOM 820 C CA . SER A 1 109 ? 32.406 -15.555 -17.203 1 48.66 109 SER A CA 1
ATOM 821 C C . SER A 1 109 ? 32.219 -16.578 -18.328 1 48.66 109 SER A C 1
ATOM 823 O O . SER A 1 109 ? 32.438 -17.766 -18.141 1 48.66 109 SER A O 1
ATOM 825 N N . ARG A 1 110 ? 31.703 -16 -19.406 1 49.5 110 ARG A N 1
ATOM 826 C CA . ARG A 1 110 ? 31.672 -16.844 -20.594 1 49.5 110 ARG A CA 1
ATOM 827 C C . ARG A 1 110 ? 33.062 -17.281 -21 1 49.5 110 ARG A C 1
ATOM 829 O O . ARG A 1 110 ? 33.25 -18.375 -21.547 1 49.5 110 ARG A O 1
ATOM 836 N N . GLN A 1 111 ? 33.906 -16.234 -20.859 1 49.38 111 GLN A N 1
ATOM 837 C CA . GLN A 1 111 ? 35.219 -16.562 -21.359 1 49.38 111 GLN A CA 1
ATOM 838 C C . GLN A 1 111 ? 35.844 -17.688 -20.516 1 49.38 111 GLN A C 1
ATOM 840 O O . GLN A 1 111 ? 36.562 -18.531 -21.047 1 49.38 111 GLN A O 1
ATOM 845 N N . LEU A 1 112 ? 35.938 -17.297 -19.156 1 46.81 112 LEU A N 1
ATOM 846 C CA . LEU A 1 112 ? 36.656 -18.312 -18.391 1 46.81 112 LEU A CA 1
ATOM 847 C C . LEU A 1 112 ? 35.812 -19.578 -18.266 1 46.81 112 LEU A C 1
ATOM 849 O O . LEU A 1 112 ? 36.062 -20.406 -17.391 1 46.81 112 LEU A O 1
ATOM 853 N N . ARG A 1 113 ? 34.688 -19.578 -18.859 1 47.47 113 ARG A N 1
ATOM 854 C CA . ARG A 1 113 ? 33.719 -20.656 -18.781 1 47.47 113 ARG A CA 1
ATOM 855 C C . ARG A 1 113 ? 34.375 -22.016 -18.875 1 47.47 113 ARG A C 1
ATOM 857 O O . ARG A 1 113 ? 35.125 -22.281 -19.828 1 47.47 113 ARG A O 1
ATOM 864 N N . SER A 1 114 ? 34.531 -22.594 -17.75 1 50.16 114 SER A N 1
ATOM 865 C CA . SER A 1 114 ? 34.719 -24.031 -17.625 1 50.16 114 SER A CA 1
ATOM 866 C C . SER A 1 114 ? 33.938 -24.797 -18.688 1 50.16 114 SER A C 1
ATOM 868 O O . SER A 1 114 ? 32.938 -24.328 -19.172 1 50.16 114 SER A O 1
ATOM 870 N N . GLU A 1 115 ? 34.469 -25.594 -19.438 1 56.53 115 GLU A N 1
ATOM 871 C CA . GLU A 1 115 ? 33.969 -26.594 -20.375 1 56.53 115 GLU A CA 1
ATOM 872 C C . GLU A 1 115 ? 32.625 -27.156 -19.891 1 56.53 115 GLU A C 1
ATOM 874 O O . GLU A 1 115 ? 32.031 -28 -20.562 1 56.53 115 GLU A O 1
ATOM 879 N N . LEU A 1 116 ? 32.281 -26.844 -18.609 1 69.38 116 LEU A N 1
ATOM 880 C CA . LEU A 1 116 ? 31.125 -27.625 -18.172 1 69.38 116 LEU A CA 1
ATOM 881 C C . LEU A 1 116 ? 29.828 -26.953 -18.609 1 69.38 116 LEU A C 1
ATOM 883 O O . LEU A 1 116 ? 29.609 -25.766 -18.328 1 69.38 116 LEU A O 1
ATOM 887 N N . LYS A 1 117 ? 29.172 -27.5 -19.469 1 83.12 117 LYS A N 1
ATOM 888 C CA . LYS A 1 117 ? 27.953 -27.078 -20.125 1 83.12 117 LYS A CA 1
ATOM 889 C C . LYS A 1 117 ? 26.812 -26.906 -19.125 1 83.12 117 LYS A C 1
ATOM 891 O O . LYS A 1 117 ? 26.578 -27.781 -18.281 1 83.12 117 LYS A O 1
ATOM 896 N N . MET A 1 118 ? 26.266 -25.703 -18.953 1 89.62 118 MET A N 1
ATOM 897 C CA . MET A 1 118 ? 25.062 -25.453 -18.172 1 89.62 118 MET A CA 1
ATOM 898 C C . MET A 1 118 ? 23.812 -25.734 -19 1 89.62 118 MET A C 1
ATOM 900 O O . MET A 1 118 ? 23.75 -25.359 -20.172 1 89.62 118 MET A O 1
ATOM 904 N N . LEU A 1 119 ? 22.844 -26.438 -18.312 1 92 119 LEU A N 1
ATOM 905 C CA . LEU A 1 119 ? 21.578 -26.766 -18.969 1 92 119 LEU A CA 1
ATOM 906 C C . LEU A 1 119 ? 20.406 -26.141 -18.219 1 92 119 LEU A C 1
ATOM 908 O O . LEU A 1 119 ? 20.406 -26.078 -17 1 92 119 LEU A O 1
ATOM 912 N N . PRO A 1 120 ? 19.375 -25.703 -18.922 1 94.56 120 PRO A N 1
ATOM 913 C CA . PRO A 1 120 ? 18.172 -25.203 -18.266 1 94.56 120 PRO A CA 1
ATOM 914 C C . PRO A 1 120 ? 17.359 -26.297 -17.578 1 94.56 120 PRO A C 1
ATOM 916 O O . PRO A 1 120 ? 17.25 -27.406 -18.109 1 94.56 120 PRO A O 1
ATOM 919 N N . ALA A 1 121 ? 16.906 -25.969 -16.422 1 95.88 121 ALA A N 1
ATOM 920 C CA . ALA A 1 121 ? 16.062 -26.906 -15.672 1 95.88 121 ALA A CA 1
ATOM 921 C C . ALA A 1 121 ? 14.586 -26.656 -15.938 1 95.88 121 ALA A C 1
ATOM 923 O O . ALA A 1 121 ? 13.727 -27.406 -15.469 1 95.88 121 ALA A O 1
ATOM 924 N N . LEU A 1 122 ? 14.281 -25.547 -16.641 1 97.88 122 LEU A N 1
ATOM 925 C CA . LEU A 1 122 ? 12.914 -25.156 -16.953 1 97.88 122 LEU A CA 1
ATOM 926 C C . LEU A 1 122 ? 12.773 -24.859 -18.438 1 97.88 122 LEU A C 1
ATOM 928 O O . LEU A 1 122 ? 13.727 -24.422 -19.094 1 97.88 122 LEU A O 1
ATOM 932 N N . PRO A 1 123 ? 11.617 -25.172 -18.969 1 97.81 123 PRO A N 1
ATOM 933 C CA . PRO A 1 123 ? 11.375 -24.859 -20.375 1 97.81 123 PRO A CA 1
ATOM 934 C C . PRO A 1 123 ? 11.219 -23.359 -20.641 1 97.81 123 PRO A C 1
ATOM 936 O O . PRO A 1 123 ? 10.109 -22.828 -20.531 1 97.81 123 PRO A O 1
ATOM 939 N N . VAL A 1 124 ? 12.203 -22.734 -21.094 1 97.88 124 VAL A N 1
ATOM 940 C CA . VAL A 1 124 ? 12.297 -21.281 -21.188 1 97.88 124 VAL A CA 1
ATOM 941 C C . VAL A 1 124 ? 11.211 -20.75 -22.125 1 97.88 124 VAL A C 1
ATOM 943 O O . VAL A 1 124 ? 10.484 -19.812 -21.781 1 97.88 124 VAL A O 1
ATOM 946 N N . ALA A 1 125 ? 11.07 -21.391 -23.25 1 98 125 ALA A N 1
ATOM 947 C CA . ALA A 1 125 ? 10.117 -20.906 -24.25 1 98 125 ALA A CA 1
ATOM 948 C C . ALA A 1 125 ? 8.695 -20.953 -23.703 1 98 125 ALA A C 1
ATOM 950 O O . ALA A 1 125 ? 7.918 -20.016 -23.906 1 98 125 ALA A O 1
ATOM 951 N N . GLU A 1 126 ? 8.375 -21.984 -23.047 1 98.38 126 GLU A N 1
ATOM 952 C CA . GLU A 1 126 ? 7.047 -22.141 -22.469 1 98.38 126 GLU A CA 1
ATOM 953 C C . GLU A 1 126 ? 6.797 -21.094 -21.375 1 98.38 126 GLU A C 1
ATOM 955 O O . GLU A 1 126 ? 5.715 -20.5 -21.312 1 98.38 126 GLU A O 1
ATOM 960 N N . LEU A 1 127 ? 7.809 -20.875 -20.516 1 98.56 127 LEU A N 1
ATOM 961 C CA . LEU A 1 127 ? 7.668 -19.891 -19.453 1 98.56 127 LEU A CA 1
ATOM 962 C C . LEU A 1 127 ? 7.469 -18.484 -20.016 1 98.56 127 LEU A C 1
ATOM 964 O O . LEU A 1 127 ? 6.656 -17.719 -19.516 1 98.56 127 LEU A O 1
ATOM 968 N N . ARG A 1 128 ? 8.18 -18.219 -21.078 1 98.25 128 ARG A N 1
ATOM 969 C CA . ARG A 1 128 ? 8.039 -16.922 -21.719 1 98.25 128 ARG A CA 1
ATOM 970 C C . ARG A 1 128 ? 6.656 -16.75 -22.328 1 98.25 128 ARG A C 1
ATOM 972 O O . ARG A 1 128 ? 6.059 -15.68 -22.25 1 98.25 128 ARG A O 1
ATOM 979 N N . ALA A 1 129 ? 6.195 -17.781 -22.906 1 98.69 129 ALA A N 1
ATOM 980 C CA . ALA A 1 129 ? 4.852 -17.734 -23.469 1 98.69 129 ALA A CA 1
ATOM 981 C C . ALA A 1 129 ? 3.801 -17.5 -22.391 1 98.69 129 ALA A C 1
ATOM 983 O O . ALA A 1 129 ? 2.873 -16.703 -22.578 1 98.69 129 ALA A O 1
ATOM 984 N N . GLN A 1 130 ? 3.947 -18.156 -21.297 1 98.69 130 GLN A N 1
ATOM 985 C CA . GLN A 1 130 ? 3.035 -17.969 -20.172 1 98.69 130 GLN A CA 1
ATOM 986 C C . GLN A 1 130 ? 3.123 -16.547 -19.625 1 98.69 130 GLN A C 1
ATOM 988 O O . GLN A 1 130 ? 2.102 -15.922 -19.328 1 98.69 130 GLN A O 1
ATOM 993 N N . ALA A 1 131 ? 4.34 -16.062 -19.484 1 98.69 131 ALA A N 1
ATOM 994 C CA . ALA A 1 131 ? 4.535 -14.695 -19 1 98.69 131 ALA A CA 1
ATOM 995 C C . ALA A 1 131 ? 3.875 -13.68 -19.922 1 98.69 131 ALA A C 1
ATOM 997 O O . ALA A 1 131 ? 3.277 -12.703 -19.469 1 98.69 131 ALA A O 1
ATOM 998 N N . ASP A 1 132 ? 3.994 -13.953 -21.188 1 98.69 132 ASP A N 1
ATOM 999 C CA . ASP A 1 132 ? 3.371 -13.07 -22.172 1 98.69 132 ASP A CA 1
ATOM 1000 C C . ASP A 1 132 ? 1.851 -13.086 -22.047 1 98.69 132 ASP A C 1
ATOM 1002 O O . ASP A 1 132 ? 1.2 -12.047 -22.141 1 98.69 132 ASP A O 1
ATOM 1006 N N . GLU A 1 133 ? 1.287 -14.219 -21.844 1 98.69 133 GLU A N 1
ATOM 1007 C CA . GLU A 1 133 ? -0.154 -14.344 -21.656 1 98.69 133 GLU A CA 1
ATOM 1008 C C . GLU A 1 133 ? -0.608 -13.602 -20.406 1 98.69 133 GLU A C 1
ATOM 1010 O O . GLU A 1 133 ? -1.622 -12.898 -20.422 1 98.69 133 GLU A O 1
ATOM 1015 N N . LEU A 1 134 ? 0.169 -13.758 -19.328 1 98.75 134 LEU A N 1
ATOM 1016 C CA . LEU A 1 134 ? -0.155 -13.055 -18.078 1 98.75 134 LEU A CA 1
ATOM 1017 C C . LEU A 1 134 ? -0.061 -11.547 -18.281 1 98.75 134 LEU A C 1
ATOM 1019 O O . LEU A 1 134 ? -0.882 -10.797 -17.75 1 98.75 134 LEU A O 1
ATOM 1023 N N . ALA A 1 135 ? 0.934 -11.133 -19.047 1 98.69 135 ALA A N 1
ATOM 1024 C CA . ALA A 1 135 ? 1.083 -9.703 -19.328 1 98.69 135 ALA A CA 1
ATOM 1025 C C . ALA A 1 135 ? -0.125 -9.172 -20.094 1 98.69 135 ALA A C 1
ATOM 1027 O O . ALA A 1 135 ? -0.598 -8.062 -19.812 1 98.69 135 ALA A O 1
ATOM 1028 N N . ARG A 1 136 ? -0.565 -9.953 -20.984 1 98.56 136 ARG A N 1
ATOM 1029 C CA . ARG A 1 136 ? -1.756 -9.562 -21.734 1 98.56 136 ARG A CA 1
ATOM 1030 C C . ARG A 1 136 ? -2.973 -9.477 -20.828 1 98.56 136 ARG A C 1
ATOM 1032 O O . ARG A 1 136 ? -3.727 -8.5 -20.875 1 98.56 136 ARG A O 1
ATOM 1039 N N . GLU A 1 137 ? -3.176 -10.469 -20.031 1 98.12 137 GLU A N 1
ATOM 1040 C CA . GLU A 1 137 ? -4.293 -10.477 -19.094 1 98.12 137 GLU A CA 1
ATOM 1041 C C . GLU A 1 137 ? -4.238 -9.273 -18.156 1 98.12 137 GLU A C 1
ATOM 1043 O O . GLU A 1 137 ? -5.266 -8.648 -17.891 1 98.12 137 GLU A O 1
ATOM 1048 N N . LEU A 1 138 ? -3.07 -8.992 -17.688 1 98.19 138 LEU A N 1
ATOM 1049 C CA . LEU A 1 138 ? -2.855 -7.848 -16.797 1 98.19 138 LEU A CA 1
ATOM 1050 C C . LEU A 1 138 ? -3.219 -6.543 -17.5 1 98.19 138 LEU A C 1
ATOM 1052 O O . LEU A 1 138 ? -3.912 -5.695 -16.922 1 98.19 138 LEU A O 1
ATOM 1056 N N . ARG A 1 139 ? -2.773 -6.426 -18.75 1 98.12 139 ARG A N 1
ATOM 1057 C CA . ARG A 1 139 ? -3.082 -5.219 -19.516 1 98.12 139 ARG A CA 1
ATOM 1058 C C . ARG A 1 139 ? -4.586 -5.078 -19.719 1 98.12 139 ARG A C 1
ATOM 1060 O O . ARG A 1 139 ? -5.141 -3.988 -19.562 1 98.12 139 ARG A O 1
ATOM 1067 N N . GLU A 1 140 ? -5.238 -6.129 -20.047 1 98.06 140 GLU A N 1
ATOM 1068 C CA . GLU A 1 140 ? -6.68 -6.113 -20.281 1 98.06 140 GLU A CA 1
ATOM 1069 C C . GLU A 1 140 ? -7.438 -5.77 -19 1 98.06 140 GLU A C 1
ATOM 1071 O O . GLU A 1 140 ? -8.391 -4.984 -19.031 1 98.06 140 GLU A O 1
ATOM 1076 N N . LEU A 1 141 ? -7.027 -6.344 -17.922 1 98.12 141 LEU A N 1
ATOM 1077 C CA . LEU A 1 141 ? -7.648 -6.043 -16.625 1 98.12 141 LEU A CA 1
ATOM 1078 C C . LEU A 1 141 ? -7.445 -4.574 -16.266 1 98.12 141 LEU A C 1
ATOM 1080 O O . LEU A 1 141 ? -8.383 -3.908 -15.812 1 98.12 141 LEU A O 1
ATOM 1084 N N . ASP A 1 142 ? -6.246 -4.055 -16.516 1 97.75 142 ASP A N 1
ATOM 1085 C CA . ASP A 1 142 ? -5.949 -2.654 -16.219 1 97.75 142 ASP A CA 1
ATOM 1086 C C . ASP A 1 142 ? -6.844 -1.724 -17.031 1 97.75 142 ASP A C 1
ATOM 1088 O O . ASP A 1 142 ? -7.344 -0.723 -16.516 1 97.75 142 ASP A O 1
ATOM 1092 N N . VAL A 1 143 ? -7.023 -2.064 -18.188 1 97.81 143 VAL A N 1
ATOM 1093 C CA . VAL A 1 143 ? -7.863 -1.256 -19.062 1 97.81 143 VAL A CA 1
ATOM 1094 C C . VAL A 1 143 ? -9.297 -1.252 -18.547 1 97.81 143 VAL A C 1
ATOM 1096 O O . VAL A 1 143 ? -9.938 -0.2 -18.484 1 97.81 143 VAL A O 1
ATOM 1099 N N . ARG A 1 144 ? -9.836 -2.412 -18.172 1 97.75 144 ARG A N 1
ATOM 1100 C CA . ARG A 1 144 ? -11.203 -2.504 -17.656 1 97.75 144 ARG A CA 1
ATOM 1101 C C . ARG A 1 144 ? -11.352 -1.697 -16.359 1 97.75 144 ARG A C 1
ATOM 1103 O O . ARG A 1 144 ? -12.352 -1.006 -16.172 1 97.75 144 ARG A O 1
ATOM 1110 N N . ILE A 1 145 ? -10.367 -1.8 -15.539 1 98.31 145 ILE A N 1
ATOM 1111 C CA . ILE A 1 145 ? -10.391 -1.042 -14.289 1 98.31 145 ILE A CA 1
ATOM 1112 C C . ILE A 1 145 ? -10.383 0.454 -14.594 1 98.31 145 ILE A C 1
ATOM 1114 O O . ILE A 1 145 ? -11.188 1.209 -14.039 1 98.31 145 ILE A O 1
ATOM 1118 N N . GLN A 1 146 ? -9.539 0.808 -15.547 1 98.12 146 GLN A N 1
ATOM 1119 C CA . GLN A 1 146 ? -9.43 2.221 -15.891 1 98.12 146 GLN A CA 1
ATOM 1120 C C . GLN A 1 146 ? -10.727 2.738 -16.516 1 98.12 146 GLN A C 1
ATOM 1122 O O . GLN A 1 146 ? -11.18 3.834 -16.172 1 98.12 146 GLN A O 1
ATOM 1127 N N . GLN A 1 147 ? -11.227 1.988 -17.344 1 97.75 147 GLN A N 1
ATOM 1128 C CA . GLN A 1 147 ? -12.508 2.357 -17.938 1 97.75 147 GLN A CA 1
ATOM 1129 C C . GLN A 1 147 ? -13.586 2.523 -16.859 1 97.75 147 GLN A C 1
ATOM 1131 O O . GLN A 1 147 ? -14.328 3.502 -16.875 1 97.75 147 GLN A O 1
ATOM 1136 N N . SER A 1 148 ? -13.617 1.632 -15.984 1 97.88 148 SER A N 1
ATOM 1137 C CA . SER A 1 148 ? -14.594 1.699 -14.898 1 97.88 148 SER A CA 1
ATOM 1138 C C . SER A 1 148 ? -14.414 2.971 -14.078 1 97.88 148 SER A C 1
ATOM 1140 O O . SER A 1 148 ? -15.398 3.602 -13.672 1 97.88 148 SER A O 1
ATOM 1142 N N . ASN A 1 149 ? -13.148 3.359 -13.867 1 98.25 149 ASN A N 1
ATOM 1143 C CA . ASN A 1 149 ? -12.875 4.566 -13.102 1 98.25 149 ASN A CA 1
ATOM 1144 C C . ASN A 1 149 ? -13.531 5.793 -13.727 1 98.25 149 ASN A C 1
ATOM 1146 O O . ASN A 1 149 ? -13.977 6.695 -13.016 1 98.25 149 ASN A O 1
ATOM 1150 N N . TRP A 1 150 ? -13.688 5.824 -15.023 1 97.94 150 TRP A N 1
ATOM 1151 C CA . TRP A 1 150 ? -14.227 6.988 -15.719 1 97.94 150 TRP A CA 1
ATOM 1152 C C . TRP A 1 150 ? -15.742 6.895 -15.844 1 97.94 150 TRP A C 1
ATOM 1154 O O . TRP A 1 150 ? -16.406 7.875 -16.203 1 97.94 150 TRP A O 1
ATOM 1164 N N . GLU A 1 151 ? -16.266 5.762 -15.531 1 97.88 151 GLU A N 1
ATOM 1165 C CA . GLU A 1 151 ? -17.688 5.559 -15.727 1 97.88 151 GLU A CA 1
ATOM 1166 C C . GLU A 1 151 ? -18.453 5.621 -14.406 1 97.88 151 GLU A C 1
ATOM 1168 O O . GLU A 1 151 ? -19.625 5.984 -14.375 1 97.88 151 GLU A O 1
ATOM 1173 N N . VAL A 1 152 ? -17.766 5.293 -13.406 1 98.38 152 VAL A N 1
ATOM 1174 C CA . VAL A 1 152 ? -18.422 5.133 -12.109 1 98.38 152 VAL A CA 1
ATOM 1175 C C . VAL A 1 152 ? -18.422 6.461 -11.359 1 98.38 152 VAL A C 1
ATOM 1177 O O . VAL A 1 152 ? -17.406 7.18 -11.359 1 98.38 152 VAL A O 1
ATOM 1180 N N . GLU A 1 153 ? -19.547 6.773 -10.727 1 98.56 153 GLU A N 1
ATOM 1181 C CA . GLU A 1 153 ? -19.641 7.934 -9.852 1 98.56 153 GLU A CA 1
ATOM 1182 C C . GLU A 1 153 ? -19.203 7.59 -8.43 1 98.56 153 GLU A C 1
ATOM 1184 O O . GLU A 1 153 ? -19.516 6.512 -7.918 1 98.56 153 GLU A O 1
ATOM 1189 N N . LEU A 1 154 ? -18.547 8.531 -7.828 1 98.5 154 LEU A N 1
ATOM 1190 C CA . LEU A 1 154 ? -18.047 8.336 -6.469 1 98.5 154 LEU A CA 1
ATOM 1191 C C . LEU A 1 154 ? -19.203 8.297 -5.473 1 98.5 154 LEU A C 1
ATOM 1193 O O . LEU A 1 154 ? -20.047 9.188 -5.465 1 98.5 154 LEU A O 1
ATOM 1197 N N . LEU A 1 155 ? -19.203 7.352 -4.668 1 97.75 155 LEU A N 1
ATOM 1198 C CA . LEU A 1 155 ? -20.219 7.242 -3.627 1 97.75 155 LEU A CA 1
ATOM 1199 C C . LEU A 1 155 ? -19.875 8.133 -2.438 1 97.75 155 LEU A C 1
ATOM 1201 O O . LEU A 1 155 ? -18.703 8.43 -2.197 1 97.75 155 LEU A O 1
ATOM 1205 N N . ASP A 1 156 ? -20.938 8.5 -1.663 1 91.81 156 ASP A N 1
ATOM 1206 C CA . ASP A 1 156 ? -20.75 9.359 -0.495 1 91.81 156 ASP A CA 1
ATOM 1207 C C . ASP A 1 156 ? -20.234 8.547 0.698 1 91.81 156 ASP A C 1
ATOM 1209 O O . ASP A 1 156 ? -20.609 7.391 0.874 1 91.81 156 ASP A O 1
ATOM 1213 N N . MET B 1 1 ? -12.398 -19.109 9.445 1 96.75 1 MET B N 1
ATOM 1214 C CA . MET B 1 1 ? -11.219 -18.656 10.164 1 96.75 1 MET B CA 1
ATOM 1215 C C . MET B 1 1 ? -11.367 -17.188 10.578 1 96.75 1 MET B C 1
ATOM 1217 O O . MET B 1 1 ? -12.188 -16.469 10.016 1 96.75 1 MET B O 1
ATOM 1221 N N . LYS B 1 2 ? -10.555 -16.797 11.578 1 98.44 2 LYS B N 1
ATOM 1222 C CA . LYS B 1 2 ? -10.594 -15.406 12.023 1 98.44 2 LYS B CA 1
ATOM 1223 C C . LYS B 1 2 ? -9.875 -14.492 11.039 1 98.44 2 LYS B C 1
ATOM 1225 O O . LYS B 1 2 ? -8.953 -14.922 10.344 1 98.44 2 LYS B O 1
ATOM 1230 N N . LEU B 1 3 ? -10.359 -13.266 11.016 1 98.81 3 LEU B N 1
ATOM 1231 C CA . LEU B 1 3 ? -9.719 -12.273 10.164 1 98.81 3 LEU B CA 1
ATOM 1232 C C . LEU B 1 3 ? -8.227 -12.172 10.477 1 98.81 3 LEU B C 1
ATOM 1234 O O . LEU B 1 3 ? -7.398 -12.102 9.562 1 98.81 3 LEU B O 1
ATOM 1238 N N . ALA B 1 4 ? -7.801 -12.219 11.734 1 98.69 4 ALA B N 1
ATOM 1239 C CA . ALA B 1 4 ? -6.398 -12.148 12.133 1 98.69 4 ALA B CA 1
ATOM 1240 C C . ALA B 1 4 ? -5.598 -13.305 11.531 1 98.69 4 ALA B C 1
ATOM 1242 O O . ALA B 1 4 ? -4.457 -13.117 11.102 1 98.69 4 ALA B O 1
ATOM 1243 N N . GLU B 1 5 ? -6.191 -14.438 11.531 1 98.69 5 GLU B N 1
ATOM 1244 C CA . GLU B 1 5 ? -5.551 -15.602 10.93 1 98.69 5 GLU B CA 1
ATOM 1245 C C . GLU B 1 5 ? -5.352 -15.414 9.43 1 98.69 5 GLU B C 1
ATOM 1247 O O . GLU B 1 5 ? -4.289 -15.734 8.898 1 98.69 5 GLU B O 1
ATOM 1252 N N . ALA B 1 6 ? -6.379 -14.922 8.812 1 98.88 6 ALA B N 1
ATOM 1253 C CA . ALA B 1 6 ? -6.293 -14.68 7.371 1 98.88 6 ALA B CA 1
ATOM 1254 C C . ALA B 1 6 ? -5.199 -13.664 7.047 1 98.88 6 ALA B C 1
ATOM 1256 O O . ALA B 1 6 ? -4.473 -13.82 6.062 1 98.88 6 ALA B O 1
ATOM 1257 N N . LEU B 1 7 ? -5.168 -12.664 7.848 1 98.81 7 LEU B N 1
ATOM 1258 C CA . LEU B 1 7 ? -4.125 -11.656 7.664 1 98.81 7 LEU B CA 1
ATOM 1259 C C . LEU B 1 7 ? -2.742 -12.289 7.793 1 98.81 7 LEU B C 1
ATOM 1261 O O . LEU B 1 7 ? -1.845 -11.992 7 1 98.81 7 LEU B O 1
ATOM 1265 N N . SER B 1 8 ? -2.555 -13.117 8.742 1 98.56 8 SER B N 1
ATOM 1266 C CA . SER B 1 8 ? -1.291 -13.82 8.93 1 98.56 8 SER B CA 1
ATOM 1267 C C . SER B 1 8 ? -0.989 -14.742 7.75 1 98.56 8 SER B C 1
ATOM 1269 O O . SER B 1 8 ? 0.142 -14.773 7.262 1 98.56 8 SER B O 1
ATOM 1271 N N . LEU B 1 9 ? -1.977 -15.445 7.309 1 98.75 9 LEU B N 1
ATOM 1272 C CA . LEU B 1 9 ? -1.812 -16.344 6.176 1 98.75 9 LEU B CA 1
ATOM 1273 C C . LEU B 1 9 ? -1.451 -15.578 4.91 1 98.75 9 LEU B C 1
ATOM 1275 O O . LEU B 1 9 ? -0.617 -16.031 4.121 1 98.75 9 LEU B O 1
ATOM 1279 N N . ARG B 1 10 ? -2.049 -14.445 4.711 1 98.69 10 ARG B N 1
ATOM 1280 C CA . ARG B 1 10 ? -1.733 -13.609 3.557 1 98.69 10 ARG B CA 1
ATOM 1281 C C . ARG B 1 10 ? -0.274 -13.164 3.584 1 98.69 10 ARG B C 1
ATOM 1283 O O . ARG B 1 10 ? 0.429 -13.273 2.578 1 98.69 10 ARG B O 1
ATOM 1290 N N . ALA B 1 11 ? 0.138 -12.695 4.738 1 98.38 11 ALA B N 1
ATOM 1291 C CA . ALA B 1 11 ? 1.523 -12.258 4.883 1 98.38 11 ALA B CA 1
ATOM 1292 C C . ALA B 1 11 ? 2.492 -13.414 4.648 1 98.38 11 ALA B C 1
ATOM 1294 O O . ALA B 1 11 ? 3.521 -13.242 3.99 1 98.38 11 ALA B O 1
ATOM 1295 N N . ASN B 1 12 ? 2.131 -14.539 5.195 1 98.5 12 ASN B N 1
ATOM 1296 C CA . ASN B 1 12 ? 2.967 -15.719 5.008 1 98.5 12 ASN B CA 1
ATOM 1297 C C . ASN B 1 12 ? 3.027 -16.141 3.543 1 98.5 12 ASN B C 1
ATOM 1299 O O . ASN B 1 12 ? 4.086 -16.531 3.049 1 98.5 12 ASN B O 1
ATOM 1303 N N . ALA B 1 13 ? 1.883 -16.062 2.893 1 98.69 13 ALA B N 1
ATOM 1304 C CA . ALA B 1 13 ? 1.836 -16.438 1.478 1 98.69 13 ALA B CA 1
ATOM 1305 C C . ALA B 1 13 ? 2.729 -15.516 0.646 1 98.69 13 ALA B C 1
ATOM 1307 O O . ALA B 1 13 ? 3.459 -15.977 -0.232 1 98.69 13 ALA B O 1
ATOM 1308 N N . ALA B 1 14 ? 2.682 -14.266 0.9 1 97.69 14 ALA B N 1
ATOM 1309 C CA . ALA B 1 14 ? 3.525 -13.312 0.188 1 97.69 14 ALA B CA 1
ATOM 1310 C C . ALA B 1 14 ? 5.004 -13.625 0.399 1 97.69 14 ALA B C 1
ATOM 1312 O O . ALA B 1 14 ? 5.789 -13.625 -0.555 1 97.69 14 ALA B O 1
ATOM 1313 N N . ARG B 1 15 ? 5.426 -13.883 1.587 1 98.12 15 ARG B N 1
ATOM 1314 C CA . ARG B 1 15 ? 6.805 -14.234 1.908 1 98.12 15 ARG B CA 1
ATOM 1315 C C . ARG B 1 15 ? 7.215 -15.539 1.237 1 98.12 15 ARG B C 1
ATOM 1317 O O . ARG B 1 15 ? 8.328 -15.656 0.725 1 98.12 15 ARG B O 1
ATOM 1324 N N . ARG B 1 16 ? 6.316 -16.438 1.314 1 98.62 16 ARG B N 1
ATOM 1325 C CA . ARG B 1 16 ? 6.582 -17.75 0.732 1 98.62 16 ARG B CA 1
ATOM 1326 C C . ARG B 1 16 ? 6.805 -17.641 -0.773 1 98.62 16 ARG B C 1
ATOM 1328 O O . ARG B 1 16 ? 7.664 -18.328 -1.328 1 98.62 16 ARG B O 1
ATOM 1335 N N . VAL B 1 17 ? 6.039 -16.828 -1.44 1 98.62 17 VAL B N 1
ATOM 1336 C CA . VAL B 1 17 ? 6.199 -16.625 -2.877 1 98.62 17 VAL B CA 1
ATOM 1337 C C . VAL B 1 17 ? 7.605 -16.109 -3.178 1 98.62 17 VAL B C 1
ATOM 1339 O O . VAL B 1 17 ? 8.266 -16.594 -4.109 1 98.62 17 VAL B O 1
ATOM 1342 N N . GLU B 1 18 ? 8.086 -15.164 -2.391 1 98.38 18 GLU B N 1
ATOM 1343 C CA . GLU B 1 18 ? 9.43 -14.625 -2.588 1 98.38 18 GLU B CA 1
ATOM 1344 C C . GLU B 1 18 ? 10.492 -15.688 -2.328 1 98.38 18 GLU B C 1
ATOM 1346 O O . GLU B 1 18 ? 11.492 -15.766 -3.051 1 98.38 18 GLU B O 1
ATOM 1351 N N . GLN B 1 19 ? 10.289 -16.469 -1.308 1 98.62 19 GLN B N 1
ATOM 1352 C CA . GLN B 1 19 ? 11.203 -17.562 -1.004 1 98.62 19 GLN B CA 1
ATOM 1353 C C . GLN B 1 19 ? 11.25 -18.578 -2.148 1 98.62 19 GLN B C 1
ATOM 1355 O O . GLN B 1 19 ? 12.328 -19.016 -2.553 1 98.62 19 GLN B O 1
ATOM 1360 N N . LEU B 1 20 ? 10.023 -18.906 -2.623 1 98.88 20 LEU B N 1
ATOM 1361 C CA . LEU B 1 20 ? 9.938 -19.859 -3.725 1 98.88 20 LEU B CA 1
ATOM 1362 C C . LEU B 1 20 ? 10.594 -19.297 -4.98 1 98.88 20 LEU B C 1
ATOM 1364 O O . LEU B 1 20 ? 11.289 -20.031 -5.695 1 98.88 20 LEU B O 1
ATOM 1368 N N . ARG B 1 21 ? 10.398 -18.047 -5.266 1 98.56 21 ARG B N 1
ATOM 1369 C CA . ARG B 1 21 ? 11.031 -17.406 -6.414 1 98.56 21 ARG B CA 1
ATOM 1370 C C . ARG B 1 21 ? 12.547 -17.531 -6.344 1 98.56 21 ARG B C 1
ATOM 1372 O O . ARG B 1 21 ? 13.195 -17.875 -7.336 1 98.56 21 ARG B O 1
ATOM 1379 N N . THR B 1 22 ? 13.133 -17.234 -5.176 1 98.44 22 THR B N 1
ATOM 1380 C CA . THR B 1 22 ? 14.57 -17.312 -4.977 1 98.44 22 THR B CA 1
ATOM 1381 C C . THR B 1 22 ? 15.07 -18.734 -5.215 1 98.44 22 THR B C 1
ATOM 1383 O O . THR B 1 22 ? 16.094 -18.938 -5.883 1 98.44 22 THR B O 1
ATOM 1386 N N . ARG B 1 23 ? 14.32 -19.672 -4.66 1 98.62 23 ARG B N 1
ATOM 1387 C CA . ARG B 1 23 ? 14.688 -21.078 -4.828 1 98.62 23 ARG B CA 1
ATOM 1388 C C . ARG B 1 23 ? 14.555 -21.5 -6.285 1 98.62 23 ARG B C 1
ATOM 1390 O O . ARG B 1 23 ? 15.383 -22.266 -6.793 1 98.62 23 ARG B O 1
ATOM 1397 N N . ILE B 1 24 ? 13.523 -21.062 -6.969 1 98.56 24 ILE B N 1
ATOM 1398 C CA . ILE B 1 24 ? 13.344 -21.344 -8.391 1 98.56 24 ILE B CA 1
ATOM 1399 C C . ILE B 1 24 ? 14.547 -20.828 -9.18 1 98.56 24 ILE B C 1
ATOM 1401 O O . ILE B 1 24 ? 15.141 -21.562 -9.969 1 98.56 24 ILE B O 1
ATOM 1405 N N . VAL B 1 25 ? 14.93 -19.594 -8.938 1 97.44 25 VAL B N 1
ATOM 1406 C CA . VAL B 1 25 ? 16.031 -18.969 -9.648 1 97.44 25 VAL B CA 1
ATOM 1407 C C . VAL B 1 25 ? 17.328 -19.719 -9.375 1 97.44 25 VAL B C 1
ATOM 1409 O O . VAL B 1 25 ? 18.125 -19.953 -10.289 1 97.44 25 VAL B O 1
ATOM 1412 N N . GLY B 1 26 ? 17.484 -20.141 -8.188 1 95.94 26 GLY B N 1
ATOM 1413 C CA . GLY B 1 26 ? 18.703 -20.859 -7.793 1 95.94 26 GLY B CA 1
ATOM 1414 C C . GLY B 1 26 ? 18.781 -22.25 -8.383 1 95.94 26 GLY B C 1
ATOM 1415 O O . GLY B 1 26 ? 19.844 -22.875 -8.375 1 95.94 26 GLY B O 1
ATOM 1416 N N . ASN B 1 27 ? 17.672 -22.734 -8.867 1 97.38 27 ASN B N 1
ATOM 1417 C CA . ASN B 1 27 ? 17.641 -24.094 -9.383 1 97.38 27 ASN B CA 1
ATOM 1418 C C . ASN B 1 27 ? 17.219 -24.125 -10.844 1 97.38 27 ASN B C 1
ATOM 1420 O O . ASN B 1 27 ? 16.828 -25.188 -11.352 1 97.38 27 ASN B O 1
ATOM 1424 N N . ALA B 1 28 ? 17.156 -22.984 -11.445 1 96.69 28 ALA B N 1
ATOM 1425 C CA . ALA B 1 28 ? 16.625 -22.875 -12.805 1 96.69 28 ALA B CA 1
ATOM 1426 C C . ALA B 1 28 ? 17.625 -23.422 -13.82 1 96.69 28 ALA B C 1
ATOM 1428 O O . ALA B 1 28 ? 17.266 -23.656 -14.977 1 96.69 28 ALA B O 1
ATOM 1429 N N . ARG B 1 29 ? 18.938 -23.609 -13.422 1 95 29 ARG B N 1
ATOM 1430 C CA . ARG B 1 29 ? 20 -24.203 -14.234 1 95 29 ARG B CA 1
ATOM 1431 C C . ARG B 1 29 ? 20.828 -25.188 -13.422 1 95 29 ARG B C 1
ATOM 1433 O O . ARG B 1 29 ? 20.812 -25.156 -12.188 1 95 29 ARG B O 1
ATOM 1440 N N . TYR B 1 30 ? 21.375 -26 -14.234 1 92.94 30 TYR B N 1
ATOM 1441 C CA . TYR B 1 30 ? 22.266 -26.953 -13.578 1 92.94 30 TYR B CA 1
ATOM 1442 C C . TYR B 1 30 ? 23.391 -27.391 -14.516 1 92.94 30 TYR B C 1
ATOM 1444 O O . TYR B 1 30 ? 23.266 -27.266 -15.734 1 92.94 30 TYR B O 1
ATOM 1452 N N . GLN B 1 31 ? 24.531 -27.797 -13.844 1 89.25 31 GLN B N 1
ATOM 1453 C CA . GLN B 1 31 ? 25.672 -28.266 -14.609 1 89.25 31 GLN B CA 1
ATOM 1454 C C . GLN B 1 31 ? 25.453 -29.688 -15.117 1 89.25 31 GLN B C 1
ATOM 1456 O O . GLN B 1 31 ? 24.906 -30.531 -14.391 1 89.25 31 GLN B O 1
ATOM 1461 N N . GLU B 1 32 ? 25.859 -29.797 -16.375 1 88.25 32 GLU B N 1
ATOM 1462 C CA . GLU B 1 32 ? 25.75 -31.125 -16.953 1 88.25 32 GLU B CA 1
ATOM 1463 C C . GLU B 1 32 ? 26.406 -32.188 -16.062 1 88.25 32 GLU B C 1
ATOM 1465 O O . GLU B 1 32 ? 27.531 -31.984 -15.586 1 88.25 32 GLU B O 1
ATOM 1470 N N . GLY B 1 33 ? 25.656 -33.156 -15.672 1 87.31 33 GLY B N 1
ATOM 1471 C CA . GLY B 1 33 ? 26.188 -34.219 -14.82 1 87.31 33 GLY B CA 1
ATOM 1472 C C . GLY B 1 33 ? 25.812 -34.031 -13.359 1 87.31 33 GLY B C 1
ATOM 1473 O O . GLY B 1 33 ? 26.031 -34.938 -12.547 1 87.31 33 GLY B O 1
ATOM 1474 N N . GLU B 1 34 ? 25.297 -32.75 -13.094 1 88.19 34 GLU B N 1
ATOM 1475 C CA . GLU B 1 34 ? 24.875 -32.5 -11.719 1 88.19 34 GLU B CA 1
ATOM 1476 C C . GLU B 1 34 ? 23.344 -32.406 -11.625 1 88.19 34 GLU B C 1
ATOM 1478 O O . GLU B 1 34 ? 22.688 -31.984 -12.578 1 88.19 34 GLU B O 1
ATOM 1483 N N . GLU B 1 35 ? 22.906 -33.031 -10.656 1 84.94 35 GLU B N 1
ATOM 1484 C CA . GLU B 1 35 ? 21.484 -32.875 -10.398 1 84.94 35 GLU B CA 1
ATOM 1485 C C . GLU B 1 35 ? 21.203 -31.578 -9.625 1 84.94 35 GLU B C 1
ATOM 1487 O O . GLU B 1 35 ? 21.922 -31.234 -8.688 1 84.94 35 GLU B O 1
ATOM 1492 N N . PRO B 1 36 ? 20.156 -30.906 -10.109 1 88.31 36 PRO B N 1
ATOM 1493 C CA . PRO B 1 36 ? 19.812 -29.703 -9.336 1 88.31 36 PRO B CA 1
ATOM 1494 C C . PRO B 1 36 ? 19.469 -30.031 -7.887 1 88.31 36 PRO B C 1
ATOM 1496 O O . PRO B 1 36 ? 18.953 -31.125 -7.598 1 88.31 36 PRO B O 1
ATOM 1499 N N . ALA B 1 37 ? 19.75 -29.141 -7.008 1 92.75 37 ALA B N 1
ATOM 1500 C CA . ALA B 1 37 ? 19.5 -29.312 -5.582 1 92.75 37 ALA B CA 1
ATOM 1501 C C . ALA B 1 37 ? 18 -29.453 -5.312 1 92.75 37 ALA B C 1
ATOM 1503 O O . ALA B 1 37 ? 17.594 -30.234 -4.445 1 92.75 37 ALA B O 1
ATOM 1504 N N . GLU B 1 38 ? 17.141 -28.656 -6.051 1 97.38 38 GLU B N 1
ATOM 1505 C CA . GLU B 1 38 ? 15.68 -28.719 -5.965 1 97.38 38 GLU B CA 1
ATOM 1506 C C . GLU B 1 38 ? 15.039 -28.766 -7.352 1 97.38 38 GLU B C 1
ATOM 1508 O O . GLU B 1 38 ? 15.664 -28.375 -8.344 1 97.38 38 GLU B O 1
ATOM 1513 N N . ASP B 1 39 ? 13.82 -29.391 -7.371 1 97.56 39 ASP B N 1
ATOM 1514 C CA . ASP B 1 39 ? 13.062 -29.438 -8.617 1 97.56 39 ASP B CA 1
ATOM 1515 C C . ASP B 1 39 ? 12.414 -28.094 -8.922 1 97.56 39 ASP B C 1
ATOM 1517 O O . ASP B 1 39 ? 11.359 -27.781 -8.375 1 97.56 39 ASP B O 1
ATOM 1521 N N . ALA B 1 40 ? 12.992 -27.391 -9.852 1 97.88 40 ALA B N 1
ATOM 1522 C CA . ALA B 1 40 ? 12.539 -26.047 -10.164 1 97.88 40 ALA B CA 1
ATOM 1523 C C . ALA B 1 40 ? 11.094 -26.047 -10.641 1 97.88 40 ALA B C 1
ATOM 1525 O O . ALA B 1 40 ? 10.328 -25.125 -10.359 1 97.88 40 ALA B O 1
ATOM 1526 N N . ALA B 1 41 ? 10.688 -27.047 -11.359 1 97.69 41 ALA B N 1
ATOM 1527 C CA . ALA B 1 41 ? 9.32 -27.141 -11.859 1 97.69 41 ALA B CA 1
ATOM 1528 C C . ALA B 1 41 ? 8.328 -27.328 -10.711 1 97.69 41 ALA B C 1
ATOM 1530 O O . ALA B 1 41 ? 7.246 -26.734 -10.727 1 97.69 41 ALA B O 1
ATOM 1531 N N . ALA B 1 42 ? 8.719 -28.125 -9.789 1 98.56 42 ALA B N 1
ATOM 1532 C CA . ALA B 1 42 ? 7.875 -28.344 -8.617 1 98.56 42 ALA B CA 1
ATOM 1533 C C . ALA B 1 42 ? 7.75 -27.062 -7.797 1 98.56 42 ALA B C 1
ATOM 1535 O O . ALA B 1 42 ? 6.668 -26.734 -7.297 1 98.56 42 ALA B O 1
ATOM 1536 N N . LEU B 1 43 ? 8.875 -26.359 -7.668 1 98.81 43 LEU B N 1
ATOM 1537 C CA . LEU B 1 43 ? 8.867 -25.094 -6.953 1 98.81 43 LEU B CA 1
ATOM 1538 C C . LEU B 1 43 ? 7.961 -24.078 -7.645 1 98.81 43 LEU B C 1
ATOM 1540 O O . LEU B 1 43 ? 7.23 -23.344 -6.984 1 98.81 43 LEU B O 1
ATOM 1544 N N . LEU B 1 44 ? 7.992 -24.094 -8.922 1 98.62 44 LEU B N 1
ATOM 1545 C CA . LEU B 1 44 ? 7.172 -23.172 -9.703 1 98.62 44 LEU B CA 1
ATOM 1546 C C . LEU B 1 44 ? 5.691 -23.469 -9.523 1 98.62 44 LEU B C 1
ATOM 1548 O O . LEU B 1 44 ? 4.879 -22.562 -9.383 1 98.62 44 LEU B O 1
ATOM 1552 N N . ALA B 1 45 ? 5.367 -24.75 -9.516 1 98.5 45 ALA B N 1
ATOM 1553 C CA . ALA B 1 45 ? 3.982 -25.156 -9.289 1 98.5 45 ALA B CA 1
ATOM 1554 C C . ALA B 1 45 ? 3.506 -24.719 -7.902 1 98.5 45 ALA B C 1
ATOM 1556 O O . ALA B 1 45 ? 2.385 -24.234 -7.75 1 98.5 45 ALA B O 1
ATOM 1557 N N . GLU B 1 46 ? 4.383 -24.922 -6.949 1 98.81 46 GLU B N 1
ATOM 1558 C CA . GLU B 1 46 ? 4.047 -24.516 -5.586 1 98.81 46 GLU B CA 1
ATOM 1559 C C . GLU B 1 46 ? 3.838 -23 -5.496 1 98.81 46 GLU B C 1
ATOM 1561 O O . GLU B 1 46 ? 2.926 -22.531 -4.812 1 98.81 46 GLU B O 1
ATOM 1566 N N . ALA B 1 47 ? 4.648 -22.234 -6.195 1 98.81 47 ALA B N 1
ATOM 1567 C CA . ALA B 1 47 ? 4.496 -20.781 -6.219 1 98.81 47 ALA B CA 1
ATOM 1568 C C . ALA B 1 47 ? 3.143 -20.375 -6.797 1 98.81 47 ALA B C 1
ATOM 1570 O O . ALA B 1 47 ? 2.484 -19.469 -6.285 1 98.81 47 ALA B O 1
ATOM 1571 N N . GLY B 1 48 ? 2.76 -21.078 -7.855 1 98.56 48 GLY B N 1
ATOM 1572 C CA . GLY B 1 48 ? 1.461 -20.812 -8.453 1 98.56 48 GLY B CA 1
ATOM 1573 C C . GLY B 1 48 ? 0.305 -21.047 -7.5 1 98.56 48 GLY B C 1
ATOM 1574 O O . GLY B 1 48 ? -0.609 -20.219 -7.406 1 98.56 48 GLY B O 1
ATOM 1575 N N . GLU B 1 49 ? 0.392 -22.141 -6.77 1 98.75 49 GLU B N 1
ATOM 1576 C CA . GLU B 1 49 ? -0.644 -22.469 -5.797 1 98.75 49 GLU B CA 1
ATOM 1577 C C . GLU B 1 49 ? -0.678 -21.453 -4.664 1 98.75 49 GLU B C 1
ATOM 1579 O O . GLU B 1 49 ? -1.754 -21.062 -4.203 1 98.75 49 GLU B O 1
ATOM 1584 N N . THR B 1 50 ? 0.449 -21.094 -4.246 1 98.88 50 THR B N 1
ATOM 1585 C CA . THR B 1 50 ? 0.549 -20.109 -3.172 1 98.88 50 THR B CA 1
ATOM 1586 C C . THR B 1 50 ? -0.039 -18.766 -3.607 1 98.88 50 THR B C 1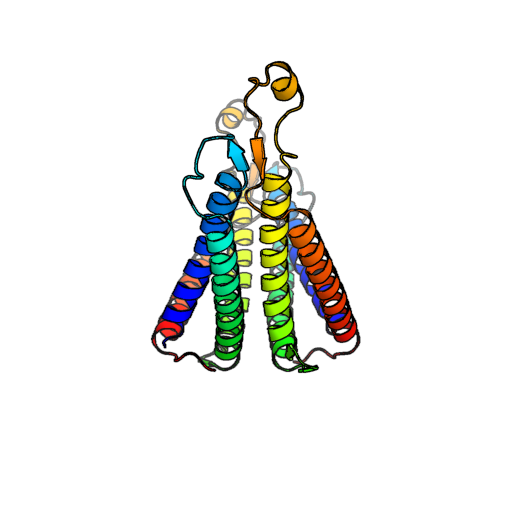
ATOM 1588 O O . THR B 1 50 ? -0.709 -18.094 -2.822 1 98.88 50 THR B O 1
ATOM 1591 N N . LEU B 1 51 ? 0.173 -18.406 -4.887 1 98.81 51 LEU B N 1
ATOM 1592 C CA . LEU B 1 51 ? -0.346 -17.156 -5.414 1 98.81 51 LEU B CA 1
ATOM 1593 C C . LEU B 1 51 ? -1.866 -17.188 -5.523 1 98.81 51 LEU B C 1
ATOM 1595 O O . LEU B 1 51 ? -2.537 -16.172 -5.328 1 98.81 51 LEU B O 1
ATOM 1599 N N . ASP B 1 52 ? -2.379 -18.391 -5.84 1 98.5 52 ASP B N 1
ATOM 1600 C CA . ASP B 1 52 ? -3.83 -18.547 -5.84 1 98.5 52 ASP B CA 1
ATOM 1601 C C . ASP B 1 52 ? -4.406 -18.328 -4.441 1 98.5 52 ASP B C 1
ATOM 1603 O O . ASP B 1 52 ? -5.426 -17.641 -4.289 1 98.5 52 ASP B O 1
ATOM 1607 N N . GLU B 1 53 ? -3.705 -18.891 -3.48 1 98.5 53 GLU B N 1
ATOM 1608 C CA . GLU B 1 53 ? -4.121 -18.703 -2.094 1 98.5 53 GLU B CA 1
ATOM 1609 C C . GLU B 1 53 ? -4.02 -17.234 -1.679 1 98.5 53 GLU B C 1
ATOM 1611 O O . GLU B 1 53 ? -4.922 -16.703 -1.022 1 98.5 53 GLU B O 1
ATOM 1616 N N . TYR B 1 54 ? -2.986 -16.609 -2.078 1 98.75 54 TYR B N 1
ATOM 1617 C CA . TYR B 1 54 ? -2.744 -15.203 -1.794 1 98.75 54 TYR B CA 1
ATOM 1618 C C . TYR B 1 54 ? -3.881 -14.336 -2.318 1 98.75 54 TYR B C 1
ATOM 1620 O O . TYR B 1 54 ? -4.43 -13.516 -1.585 1 98.75 54 TYR B O 1
ATOM 1628 N N . GLU B 1 55 ? -4.23 -14.555 -3.555 1 98.5 55 GLU B N 1
ATOM 1629 C CA . GLU B 1 55 ? -5.301 -13.766 -4.164 1 98.5 55 GLU B CA 1
ATOM 1630 C C . GLU B 1 55 ? -6.625 -13.992 -3.441 1 98.5 55 GLU B C 1
ATOM 1632 O O . GLU B 1 55 ? -7.348 -13.039 -3.146 1 98.5 55 GLU B O 1
ATOM 1637 N N . THR B 1 56 ? -6.93 -15.242 -3.143 1 98.44 56 THR B N 1
ATOM 1638 C CA . THR B 1 56 ? -8.172 -15.586 -2.459 1 98.44 56 THR B CA 1
ATOM 1639 C C . THR B 1 56 ? -8.25 -14.906 -1.097 1 98.44 56 THR B C 1
ATOM 1641 O O . THR B 1 56 ? -9.289 -14.352 -0.734 1 98.44 56 THR B O 1
ATOM 1644 N N . LEU B 1 57 ? -7.16 -14.914 -0.37 1 98.75 57 LEU B N 1
ATOM 1645 C CA . LEU B 1 57 ? -7.117 -14.312 0.957 1 98.75 57 LEU B CA 1
ATOM 1646 C C . LEU B 1 57 ? -7.336 -12.805 0.875 1 98.75 57 LEU B C 1
ATOM 1648 O O . LEU B 1 57 ? -8.109 -12.242 1.653 1 98.75 57 LEU B O 1
ATOM 1652 N N . ILE B 1 58 ? -6.715 -12.141 -0.116 1 98.5 58 ILE B N 1
ATOM 1653 C CA . ILE B 1 58 ? -6.867 -10.695 -0.251 1 98.5 58 ILE B CA 1
ATOM 1654 C C . ILE B 1 58 ? -8.328 -10.359 -0.521 1 98.5 58 ILE B C 1
ATOM 1656 O O . ILE B 1 58 ? -8.883 -9.43 0.079 1 98.5 58 ILE B O 1
ATOM 1660 N N . ARG B 1 59 ? -9.008 -11.141 -1.393 1 98.31 59 ARG B N 1
ATOM 1661 C CA . ARG B 1 59 ? -10.398 -10.898 -1.741 1 98.31 59 ARG B CA 1
ATOM 1662 C C . ARG B 1 59 ? -11.305 -11.039 -0.521 1 98.31 59 ARG B C 1
ATOM 1664 O O . ARG B 1 59 ? -12.148 -10.18 -0.263 1 98.31 59 ARG B O 1
ATOM 1671 N N . ARG B 1 60 ? -11.055 -12.07 0.22 1 98.5 60 ARG B N 1
ATOM 1672 C CA . ARG B 1 60 ? -11.898 -12.344 1.38 1 98.5 60 ARG B CA 1
ATOM 1673 C C . ARG B 1 60 ? -11.641 -11.336 2.492 1 98.5 60 ARG B C 1
ATOM 1675 O O . ARG B 1 60 ? -12.578 -10.891 3.162 1 98.5 60 ARG B O 1
ATOM 1682 N N . ILE B 1 61 ? -10.422 -10.938 2.645 1 98.81 61 ILE B N 1
ATOM 1683 C CA . ILE B 1 61 ? -10.07 -9.945 3.656 1 98.81 61 ILE B CA 1
ATOM 1684 C C . ILE B 1 61 ? -10.711 -8.609 3.311 1 98.81 61 ILE B C 1
ATOM 1686 O O . ILE B 1 61 ? -11.328 -7.969 4.168 1 98.81 61 ILE B O 1
ATOM 1690 N N . ASN B 1 62 ? -10.633 -8.258 2.014 1 98.31 62 ASN B N 1
ATOM 1691 C CA . ASN B 1 62 ? -11.219 -6.992 1.593 1 98.31 62 ASN B CA 1
ATOM 1692 C C . 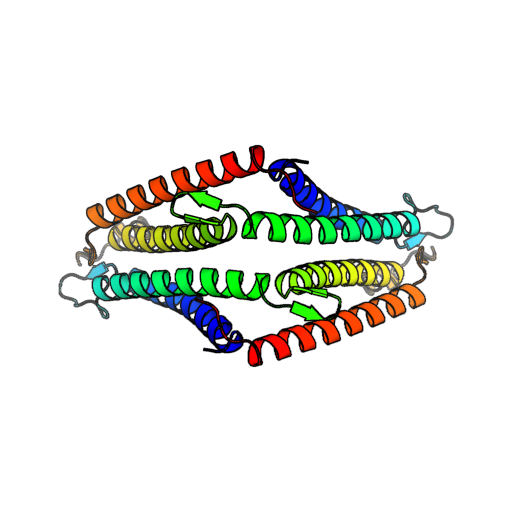ASN B 1 62 ? -12.727 -6.977 1.788 1 98.31 62 ASN B C 1
ATOM 1694 O O . ASN B 1 62 ? -13.289 -5.98 2.246 1 98.31 62 ASN B O 1
ATOM 1698 N N . ARG B 1 63 ? -13.328 -8.07 1.485 1 97.56 63 ARG B N 1
ATOM 1699 C CA . ARG B 1 63 ? -14.773 -8.188 1.664 1 97.56 63 ARG B CA 1
ATOM 1700 C C . ARG B 1 63 ? -15.148 -8.094 3.139 1 97.56 63 ARG B C 1
ATOM 1702 O O . ARG B 1 63 ? -16.094 -7.387 3.496 1 97.56 63 ARG B O 1
ATOM 1709 N N . THR B 1 64 ? -14.383 -8.711 3.943 1 98.62 64 THR B N 1
ATOM 1710 C CA . THR B 1 64 ? -14.641 -8.703 5.379 1 98.62 64 THR B CA 1
ATOM 1711 C C . THR B 1 64 ? -14.438 -7.312 5.965 1 98.62 64 THR B C 1
ATOM 1713 O O . THR B 1 64 ? -15.266 -6.836 6.746 1 98.62 64 THR B O 1
ATOM 1716 N N . ASN B 1 65 ? -13.328 -6.688 5.539 1 98.5 65 ASN B N 1
ATOM 1717 C CA . ASN B 1 65 ? -13.047 -5.344 6.027 1 98.5 65 ASN B CA 1
ATOM 1718 C C . ASN B 1 65 ? -14.164 -4.367 5.664 1 98.5 65 ASN B C 1
ATOM 1720 O O . ASN B 1 65 ? -14.531 -3.512 6.469 1 98.5 65 ASN B O 1
ATOM 1724 N N . ALA B 1 66 ? -14.719 -4.531 4.516 1 96.94 66 ALA B N 1
ATOM 1725 C CA . ALA B 1 66 ? -15.734 -3.605 4.02 1 96.94 66 ALA B CA 1
ATOM 1726 C C . ALA B 1 66 ? -17.078 -3.861 4.691 1 96.94 66 ALA B C 1
ATOM 1728 O O . ALA B 1 66 ? -17.906 -2.949 4.816 1 96.94 66 ALA B O 1
ATOM 1729 N N . ALA B 1 67 ? -17.266 -5.07 5.168 1 96.88 67 ALA B N 1
ATOM 1730 C CA . ALA B 1 67 ? -18.578 -5.453 5.688 1 96.88 67 ALA B CA 1
ATOM 1731 C C . ALA B 1 67 ? -18.625 -5.336 7.207 1 96.88 67 ALA B C 1
ATOM 1733 O O . ALA B 1 67 ? -19.688 -5.387 7.809 1 96.88 67 ALA B O 1
ATOM 1734 N N . THR B 1 68 ? -17.484 -5.164 7.855 1 98 68 THR B N 1
ATOM 1735 C CA . THR B 1 68 ? -17.422 -5.234 9.312 1 98 68 THR B CA 1
ATOM 1736 C C . THR B 1 68 ? -17.469 -3.836 9.922 1 98 68 THR B C 1
ATOM 1738 O O . THR B 1 68 ? -16.578 -3.014 9.656 1 98 68 THR B O 1
ATOM 1741 N N . ALA B 1 69 ? -18.422 -3.627 10.711 1 97.19 69 ALA B N 1
ATOM 1742 C CA . ALA B 1 69 ? -18.5 -2.361 11.43 1 97.19 69 ALA B CA 1
ATOM 1743 C C . ALA B 1 69 ? -17.562 -2.342 12.625 1 97.19 69 ALA B C 1
ATOM 1745 O O . ALA B 1 69 ? -17.375 -3.359 13.297 1 97.19 69 ALA B O 1
ATOM 1746 N N . ILE B 1 70 ? -17 -1.136 12.867 1 96 70 ILE B N 1
ATOM 1747 C CA . ILE B 1 70 ? -16.109 -0.984 14.008 1 96 70 ILE B CA 1
ATOM 1748 C C . ILE B 1 70 ? -16.438 0.312 14.75 1 96 70 ILE B C 1
ATOM 1750 O O . ILE B 1 70 ? -15.625 1.248 14.75 1 96 70 ILE B O 1
ATOM 1754 N N . GLY B 1 71 ? -17.625 0.4 15.305 1 89.94 71 GLY B N 1
ATOM 1755 C CA . GLY B 1 71 ? -18.031 1.537 16.125 1 89.94 71 GLY B CA 1
ATOM 1756 C C . GLY B 1 71 ? -18.219 2.812 15.312 1 89.94 71 GLY B C 1
ATOM 1757 O O . GLY B 1 71 ? -18.828 2.801 14.25 1 89.94 71 GLY B O 1
ATOM 1758 N N . ALA B 1 72 ? -17.625 3.945 15.891 1 87.44 72 ALA B N 1
ATOM 1759 C CA . ALA B 1 72 ? -17.844 5.277 15.336 1 87.44 72 ALA B CA 1
ATOM 1760 C C . ALA B 1 72 ? -17.047 5.477 14.047 1 87.44 72 ALA B C 1
ATOM 1762 O O . ALA B 1 72 ? -17.297 6.422 13.297 1 87.44 72 ALA B O 1
ATOM 1763 N N . ASP B 1 73 ? -16.141 4.566 13.664 1 87.44 73 ASP B N 1
ATOM 1764 C CA . ASP B 1 73 ? -15.242 4.75 12.523 1 87.44 73 ASP B CA 1
ATOM 1765 C C . ASP B 1 73 ? -15.859 4.184 11.25 1 87.44 73 ASP B C 1
ATOM 1767 O O . ASP B 1 73 ? -15.266 4.281 10.172 1 87.44 73 ASP B O 1
ATOM 1771 N N . GLY B 1 74 ? -17.047 3.639 11.383 1 94.38 74 GLY B N 1
ATOM 1772 C CA . GLY B 1 74 ? -17.656 2.992 10.227 1 94.38 74 GLY B CA 1
ATOM 1773 C C . GLY B 1 74 ? -17.25 1.537 10.078 1 94.38 74 GLY B C 1
ATOM 1774 O O . GLY B 1 74 ? -17.469 0.736 10.992 1 94.38 74 GLY B O 1
ATOM 1775 N N . THR B 1 75 ? -16.609 1.225 8.938 1 97.75 75 THR B N 1
ATOM 1776 C CA . THR B 1 75 ? -16.172 -0.145 8.719 1 97.75 75 THR B CA 1
ATOM 1777 C C . THR B 1 75 ? -14.672 -0.279 9.016 1 97.75 75 THR B C 1
ATOM 1779 O O . THR B 1 75 ? -13.984 0.721 9.234 1 97.75 75 THR B O 1
ATOM 1782 N N . LEU B 1 76 ? -14.25 -1.536 9.055 1 98.44 76 LEU B N 1
ATOM 1783 C CA . LEU B 1 76 ? -12.812 -1.753 9.188 1 98.44 76 LEU B CA 1
ATOM 1784 C C . LEU B 1 76 ? -12.055 -1.045 8.07 1 98.44 76 LEU B C 1
ATOM 1786 O O . LEU B 1 76 ? -10.984 -0.477 8.305 1 98.44 76 LEU B O 1
ATOM 1790 N N . THR B 1 77 ? -12.617 -1.003 6.887 1 98.06 77 THR B N 1
ATOM 1791 C CA . THR B 1 77 ? -12.023 -0.278 5.77 1 98.06 77 THR B CA 1
ATOM 1792 C C . THR B 1 77 ? -11.93 1.213 6.082 1 98.06 77 THR B C 1
ATOM 1794 O O . THR B 1 77 ? -10.906 1.846 5.816 1 98.06 77 THR B O 1
ATOM 1797 N N . ASP B 1 78 ? -12.922 1.756 6.676 1 98.19 78 ASP B N 1
ATOM 1798 C CA . ASP B 1 78 ? -12.914 3.16 7.074 1 98.19 78 ASP B CA 1
ATOM 1799 C C . ASP B 1 78 ? -11.852 3.422 8.141 1 98.19 78 ASP B C 1
ATOM 1801 O O . ASP B 1 78 ? -11.164 4.445 8.102 1 98.19 78 ASP B O 1
ATOM 1805 N N . ALA B 1 79 ? -11.82 2.512 9.039 1 98.5 79 ALA B N 1
ATOM 1806 C CA . ALA B 1 79 ? -10.859 2.652 10.125 1 98.5 79 ALA B CA 1
ATOM 1807 C C . ALA B 1 79 ? -9.43 2.646 9.594 1 98.5 79 ALA B C 1
ATOM 1809 O O . ALA B 1 79 ? -8.57 3.389 10.086 1 98.5 79 ALA B O 1
ATOM 1810 N N . LEU B 1 80 ? -9.195 1.854 8.633 1 98.31 80 LEU B N 1
ATOM 1811 C CA . LEU B 1 80 ? -7.863 1.791 8.031 1 98.31 80 LEU B CA 1
ATOM 1812 C C . LEU B 1 80 ? -7.531 3.092 7.309 1 98.31 80 LEU B C 1
ATOM 1814 O O . LEU B 1 80 ? -6.395 3.566 7.371 1 98.31 80 LEU B O 1
ATOM 1818 N N . ALA B 1 81 ? -8.484 3.66 6.617 1 98.06 81 ALA B N 1
ATOM 1819 C CA . ALA B 1 81 ? -8.289 4.957 5.973 1 98.06 81 ALA B CA 1
ATOM 1820 C C . ALA B 1 81 ? -7.953 6.035 6.996 1 98.06 81 ALA B C 1
ATOM 1822 O O . ALA B 1 81 ? -7.059 6.855 6.777 1 98.06 81 ALA B O 1
ATOM 1823 N N . ARG B 1 82 ? -8.672 6.012 8.094 1 98.31 82 ARG B N 1
ATOM 1824 C CA . ARG B 1 82 ? -8.414 6.961 9.18 1 98.31 82 ARG B CA 1
ATOM 1825 C C . ARG B 1 82 ? -7.02 6.762 9.758 1 98.31 82 ARG B C 1
ATOM 1827 O O . ARG B 1 82 ? -6.309 7.73 10.016 1 98.31 82 ARG B O 1
ATOM 1834 N N . ARG B 1 83 ? -6.652 5.559 9.984 1 98.19 83 ARG B N 1
ATOM 1835 C CA . ARG B 1 83 ? -5.332 5.242 10.516 1 98.19 83 ARG B CA 1
ATOM 1836 C C . ARG B 1 83 ? -4.234 5.84 9.648 1 98.19 83 ARG B C 1
ATOM 1838 O O . ARG B 1 83 ? -3.299 6.461 10.156 1 98.19 83 ARG B O 1
ATOM 1845 N N . ASP B 1 84 ? -4.375 5.711 8.312 1 97.12 84 ASP B N 1
ATOM 1846 C CA . ASP B 1 84 ? -3.375 6.23 7.379 1 97.12 84 ASP B CA 1
ATOM 1847 C C . ASP B 1 84 ? -3.307 7.754 7.441 1 97.12 84 ASP B C 1
ATOM 1849 O O . ASP B 1 84 ? -2.219 8.336 7.434 1 97.12 84 ASP B O 1
ATOM 1853 N N . ALA B 1 85 ? -4.43 8.336 7.496 1 97.56 85 ALA B N 1
ATOM 1854 C CA . ALA B 1 85 ? -4.477 9.797 7.562 1 97.56 85 ALA B CA 1
ATOM 1855 C C . ALA B 1 85 ? -3.873 10.305 8.867 1 97.56 85 ALA B C 1
ATOM 1857 O O . ALA B 1 85 ? -3.129 11.289 8.875 1 97.56 85 ALA B O 1
ATOM 1858 N N . LEU B 1 86 ? -4.191 9.625 10 1 98.31 86 LEU B N 1
ATOM 1859 C CA . LEU B 1 86 ? -3.67 10.016 11.305 1 98.31 86 LEU B CA 1
ATOM 1860 C C . LEU B 1 86 ? -2.148 9.898 11.344 1 98.31 86 LEU B C 1
ATOM 1862 O O . LEU B 1 86 ? -1.47 10.742 11.93 1 98.31 86 LEU B O 1
ATOM 1866 N N . ARG B 1 87 ? -1.626 8.875 10.766 1 98.19 87 ARG B N 1
ATOM 1867 C CA . ARG B 1 87 ? -0.18 8.688 10.719 1 98.19 87 ARG B CA 1
ATOM 1868 C C . ARG B 1 87 ? 0.5 9.844 9.992 1 98.19 87 ARG B C 1
ATOM 1870 O O . ARG B 1 87 ? 1.51 10.375 10.461 1 98.19 87 ARG B O 1
ATOM 1877 N N . LEU B 1 88 ? -0.081 10.195 8.859 1 97.88 88 LEU B N 1
ATOM 1878 C CA . LEU B 1 88 ? 0.482 11.297 8.086 1 97.88 88 LEU B CA 1
ATOM 1879 C C . LEU B 1 88 ? 0.377 12.617 8.852 1 97.88 88 LEU B C 1
ATOM 1881 O O . LEU B 1 88 ? 1.307 13.422 8.828 1 97.88 88 LEU B O 1
ATOM 1885 N N . ARG B 1 89 ? -0.75 12.812 9.508 1 98.62 89 ARG B N 1
ATOM 1886 C CA . ARG B 1 89 ? -0.937 14.023 10.305 1 98.62 89 ARG B CA 1
ATOM 1887 C C . ARG B 1 89 ? 0.096 14.117 11.422 1 98.62 89 ARG B C 1
ATOM 1889 O O . ARG B 1 89 ? 0.696 15.172 11.633 1 98.62 89 ARG B O 1
ATOM 1896 N N . HIS B 1 90 ? 0.251 13.031 12.102 1 98.75 90 HIS B N 1
ATOM 1897 C CA . HIS B 1 90 ? 1.247 12.969 13.164 1 98.75 90 HIS B CA 1
ATOM 1898 C C . HIS B 1 90 ? 2.643 13.281 12.633 1 98.75 90 HIS B C 1
ATOM 1900 O O . HIS B 1 90 ? 3.402 14.016 13.266 1 98.75 90 HIS B O 1
ATOM 1906 N N . TYR B 1 91 ? 2.951 12.742 11.523 1 98.31 91 TYR B N 1
ATOM 1907 C CA . TYR B 1 91 ? 4.246 12.969 10.891 1 98.31 91 TYR B CA 1
ATOM 1908 C C . TYR B 1 91 ? 4.461 14.445 10.602 1 98.31 91 TYR B C 1
ATOM 1910 O O . TYR B 1 91 ? 5.523 15 10.906 1 98.31 91 TYR B O 1
ATOM 1918 N N . VAL B 1 92 ? 3.463 15.07 10.055 1 98.56 92 VAL B N 1
ATOM 1919 C CA . VAL B 1 92 ? 3.553 16.484 9.695 1 98.56 92 VAL B CA 1
ATOM 1920 C C . VAL B 1 92 ? 3.77 17.328 10.953 1 98.56 92 VAL B C 1
ATOM 1922 O O . VAL B 1 92 ? 4.645 18.188 10.984 1 98.56 92 VAL B O 1
ATOM 1925 N N . LEU B 1 93 ? 3.002 17.031 11.977 1 98.56 93 LEU B N 1
ATOM 1926 C CA . LEU B 1 93 ? 3.086 17.812 13.211 1 98.56 93 LEU B CA 1
ATOM 1927 C C . LEU B 1 93 ? 4.449 17.625 13.867 1 98.56 93 LEU B C 1
ATOM 1929 O O . LEU B 1 93 ? 5.043 18.594 14.352 1 98.56 93 LEU B O 1
ATOM 1933 N N . THR B 1 94 ? 4.988 16.438 13.883 1 98.38 94 THR B N 1
ATOM 1934 C CA . THR B 1 94 ? 6.281 16.156 14.484 1 98.38 94 THR B CA 1
ATOM 1935 C C . THR B 1 94 ? 7.406 16.844 13.719 1 98.38 94 THR B C 1
ATOM 1937 O O . THR B 1 94 ? 8.297 17.453 14.32 1 98.38 94 THR B O 1
ATOM 1940 N N . ALA B 1 95 ? 7.305 16.75 12.422 1 98 95 ALA B N 1
ATOM 1941 C CA . ALA B 1 95 ? 8.297 17.422 11.594 1 98 95 ALA B CA 1
ATOM 1942 C C . ALA B 1 95 ? 8.289 18.922 11.836 1 98 95 ALA B C 1
ATOM 1944 O O . ALA B 1 95 ? 9.344 19.547 11.922 1 98 95 ALA B O 1
ATOM 1945 N N . ALA B 1 96 ? 7.078 19.453 11.945 1 98.38 96 ALA B N 1
ATOM 1946 C CA . ALA B 1 96 ? 6.93 20.891 12.203 1 98.38 96 ALA B CA 1
ATOM 1947 C C . ALA B 1 96 ? 7.543 21.281 13.547 1 98.38 96 ALA B C 1
ATOM 1949 O O . ALA B 1 96 ? 8.289 22.25 13.641 1 98.38 96 ALA B O 1
ATOM 1950 N N . ALA B 1 97 ? 7.258 20.531 14.547 1 98.19 97 ALA B N 1
ATOM 1951 C CA . ALA B 1 97 ? 7.762 20.797 15.891 1 98.19 97 ALA B CA 1
ATOM 1952 C C . ALA B 1 97 ? 9.281 20.688 15.938 1 98.19 97 ALA B C 1
ATOM 1954 O O . ALA B 1 97 ? 9.953 21.531 16.547 1 98.19 97 ALA B O 1
ATOM 1955 N N . ASP B 1 98 ? 9.844 19.609 15.352 1 97.62 98 ASP B N 1
ATOM 1956 C CA . ASP B 1 98 ? 11.289 19.406 15.312 1 97.62 98 ASP B CA 1
ATOM 1957 C C . ASP B 1 98 ? 11.992 20.578 14.625 1 97.62 98 ASP B C 1
ATOM 1959 O O . ASP B 1 98 ? 13 21.078 15.117 1 97.62 98 ASP B O 1
ATOM 1963 N N . ALA B 1 99 ? 11.414 20.922 13.523 1 96.62 99 ALA B N 1
ATOM 1964 C CA . ALA B 1 99 ? 12 22.016 12.773 1 96.62 99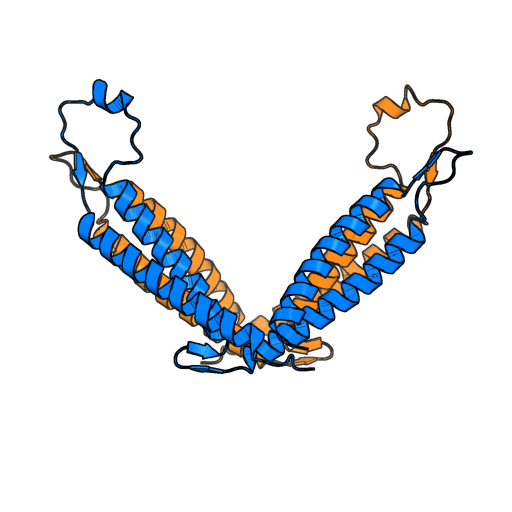 ALA B CA 1
ATOM 1965 C C . ALA B 1 99 ? 11.969 23.312 13.586 1 96.62 99 ALA B C 1
ATOM 1967 O O . ALA B 1 99 ? 12.953 24.062 13.625 1 96.62 99 ALA B O 1
ATOM 1968 N N . ALA B 1 100 ? 10.852 23.594 14.203 1 96.69 100 ALA B N 1
ATOM 1969 C CA . ALA B 1 100 ? 10.695 24.828 14.984 1 96.69 100 ALA B CA 1
ATOM 1970 C C . ALA B 1 100 ? 11.633 24.828 16.188 1 96.69 100 ALA B C 1
ATOM 1972 O O . ALA B 1 100 ? 12.133 25.891 16.578 1 96.69 100 ALA B O 1
ATOM 1973 N N . ALA B 1 101 ? 11.93 23.703 16.766 1 94.62 101 ALA B N 1
ATOM 1974 C CA . ALA B 1 101 ? 12.789 23.578 17.938 1 94.62 101 ALA B CA 1
ATOM 1975 C C . ALA B 1 101 ? 14.266 23.641 17.531 1 94.62 101 ALA B C 1
ATOM 1977 O O . ALA B 1 101 ? 15.133 23.875 18.391 1 94.62 101 ALA B O 1
ATOM 1978 N N . GLY B 1 102 ? 14.609 23.547 16.344 1 87.88 102 GLY B N 1
ATOM 1979 C CA . GLY B 1 102 ? 15.984 23.578 15.891 1 87.88 102 GLY B CA 1
ATOM 1980 C C . GLY B 1 102 ? 16.703 22.25 16.078 1 87.88 102 GLY B C 1
ATOM 1981 O O . GLY B 1 102 ? 17.938 22.203 16.125 1 87.88 102 GLY B O 1
ATOM 1982 N N . SER B 1 103 ? 16.047 21.281 16.453 1 67.06 103 SER B N 1
ATOM 1983 C CA . SER B 1 103 ? 16.672 20 16.734 1 67.06 103 SER B CA 1
ATOM 1984 C C . SER B 1 103 ? 17.406 19.453 15.508 1 67.06 103 SER B C 1
ATOM 1986 O O . SER B 1 103 ? 18.312 18.625 15.633 1 67.06 103 SER B O 1
ATOM 1988 N N . ASN B 1 104 ? 17.062 19.734 14.328 1 56.69 104 ASN B N 1
ATOM 1989 C CA . ASN B 1 104 ? 17.766 19.188 13.172 1 56.69 104 ASN B CA 1
ATOM 1990 C C . ASN B 1 104 ? 19.047 19.953 12.859 1 56.69 104 ASN B C 1
ATOM 1992 O O . ASN B 1 104 ? 19.672 19.734 11.828 1 56.69 104 ASN B O 1
ATOM 1996 N N . GLN B 1 105 ? 19.469 20.969 13.602 1 54.72 105 GLN B N 1
ATOM 1997 C CA . GLN B 1 105 ? 20.656 21.734 13.258 1 54.72 105 GLN B CA 1
ATOM 1998 C C . GLN B 1 105 ? 21.875 21.203 14 1 54.72 105 GLN B C 1
ATOM 2000 O O . GLN B 1 105 ? 21.812 20.922 15.203 1 54.72 105 GLN B O 1
ATOM 2005 N N . PRO B 1 106 ? 22.875 20.562 13.266 1 52.25 106 PRO B N 1
ATOM 2006 C CA . PRO B 1 106 ? 24.125 20.062 13.836 1 52.25 106 PRO B CA 1
ATOM 2007 C C . PRO B 1 106 ? 24.719 21.016 14.875 1 52.25 106 PRO B C 1
ATOM 2009 O O . PRO B 1 106 ? 24.531 22.219 14.789 1 52.25 106 PRO B O 1
ATOM 2012 N N . THR B 1 107 ? 25.266 20.5 16.016 1 49.5 107 THR B N 1
ATOM 2013 C CA . THR B 1 107 ? 25.906 21.109 17.172 1 49.5 107 THR B CA 1
ATOM 2014 C C . THR B 1 107 ? 26.969 22.125 16.734 1 49.5 107 THR B C 1
ATOM 2016 O O . THR B 1 107 ? 27.109 23.188 17.359 1 49.5 107 THR B O 1
ATOM 2019 N N . TYR B 1 108 ? 27.781 21.609 15.805 1 48.22 108 TYR B N 1
ATOM 2020 C CA . TYR B 1 108 ? 28.953 22.406 15.438 1 48.22 108 TYR B CA 1
ATOM 2021 C C . TYR B 1 108 ? 28.531 23.797 14.977 1 48.22 108 TYR B C 1
ATOM 2023 O O . TYR B 1 108 ? 29.281 24.766 15.148 1 48.22 108 TYR B O 1
ATOM 2031 N N . SER B 1 109 ? 27.516 23.812 14.32 1 48.53 109 SER B N 1
ATOM 2032 C CA . SER B 1 109 ? 27.062 25.109 13.82 1 48.53 109 SER B CA 1
ATOM 2033 C C . SER B 1 109 ? 26.641 26.031 14.969 1 48.53 109 SER B C 1
ATOM 2035 O O . SER B 1 109 ? 26.406 27.219 14.758 1 48.53 109 SER B O 1
ATOM 2037 N N . ARG B 1 110 ? 26.438 25.344 16.062 1 49.38 110 ARG B N 1
ATOM 2038 C CA . ARG B 1 110 ? 26.234 26.156 17.266 1 49.38 110 ARG B CA 1
ATOM 2039 C C . ARG B 1 110 ? 27.453 27.031 17.547 1 49.38 110 ARG B C 1
ATOM 2041 O O . ARG B 1 110 ? 27.328 28.125 18.125 1 49.38 110 ARG B O 1
ATOM 2048 N N . GLN B 1 111 ? 28.578 26.297 17.297 1 48.97 111 GLN B N 1
ATOM 2049 C CA . GLN B 1 111 ? 29.75 27.078 17.672 1 48.97 111 GLN B CA 1
ATOM 2050 C C . GLN B 1 111 ? 29.891 28.328 16.797 1 48.97 111 GLN B C 1
ATOM 2052 O O . GLN B 1 111 ? 30.344 29.375 17.266 1 48.97 111 GLN B O 1
ATOM 2057 N N . LEU B 1 112 ? 29.969 27.969 15.43 1 46.44 112 LEU B N 1
ATOM 2058 C CA . LEU B 1 112 ? 30.203 29.172 14.641 1 46.44 112 LEU B CA 1
ATOM 2059 C C . LEU B 1 112 ? 28.969 30.062 14.648 1 46.44 112 LEU B C 1
ATOM 2061 O O . LEU B 1 112 ? 28.453 30.406 13.586 1 46.44 112 LEU B O 1
ATOM 2065 N N . ARG B 1 113 ? 28.141 29.844 15.523 1 47.38 113 ARG B N 1
ATOM 2066 C CA . ARG B 1 113 ? 26.875 30.5 15.781 1 47.38 113 ARG B CA 1
ATOM 2067 C C . ARG B 1 113 ? 26.984 32 15.555 1 47.38 113 ARG B C 1
ATOM 2069 O O . ARG B 1 113 ? 27.766 32.688 16.25 1 47.38 113 ARG B O 1
ATOM 2076 N N . SER B 1 114 ? 26.797 32.375 14.367 1 50.44 114 SER B N 1
ATOM 2077 C CA . SER B 1 114 ? 26.484 33.781 14.148 1 50.44 114 SER B CA 1
ATOM 2078 C C . SER B 1 114 ? 25.594 34.344 15.258 1 50.44 114 SER B C 1
ATOM 2080 O O . SER B 1 114 ? 24.828 33.594 15.875 1 50.44 114 SER B O 1
ATOM 2082 N N . GLU B 1 115 ? 25.891 35.281 15.898 1 56.69 115 GLU B N 1
ATOM 2083 C CA . GLU B 1 115 ? 25.188 36.125 16.875 1 56.69 115 GLU B CA 1
ATOM 2084 C C . GLU B 1 115 ? 23.688 36.219 16.531 1 56.69 115 GLU B C 1
ATOM 2086 O O . GLU B 1 115 ? 22.922 36.812 17.266 1 56.69 115 GLU B O 1
ATOM 2091 N N . LEU B 1 116 ? 23.328 35.75 15.289 1 69.19 116 LEU B N 1
ATOM 2092 C CA . LEU B 1 116 ? 21.953 36.094 14.984 1 69.19 116 LEU B CA 1
ATOM 2093 C C . LEU B 1 116 ? 20.984 35.031 15.531 1 69.19 116 LEU B C 1
ATOM 2095 O O . LEU B 1 116 ? 21.141 33.844 15.242 1 69.19 116 LEU B O 1
ATOM 2099 N N . LYS B 1 117 ? 20.297 35.375 16.469 1 82.94 117 LYS B N 1
ATOM 2100 C CA . LYS B 1 117 ? 19.344 34.594 17.234 1 82.94 117 LYS B CA 1
ATOM 2101 C C . LYS B 1 117 ? 18.234 34.031 16.344 1 82.94 117 LYS B C 1
ATOM 2103 O O . LYS B 1 117 ? 17.656 34.75 15.547 1 82.94 117 LYS B O 1
ATOM 2108 N N . MET B 1 118 ? 18.109 32.688 16.219 1 89.5 118 MET B N 1
ATOM 2109 C CA . MET B 1 118 ? 16.969 32.062 15.547 1 89.5 118 MET B CA 1
ATOM 2110 C C . MET B 1 118 ? 15.789 31.922 16.5 1 89.5 118 MET B C 1
ATOM 2112 O O . MET B 1 118 ? 15.961 31.578 17.672 1 89.5 118 MET B O 1
ATOM 2116 N N . LEU B 1 119 ? 14.586 32.25 15.906 1 92.12 119 LEU B N 1
ATOM 2117 C CA . LEU B 1 119 ? 13.352 32.188 16.688 1 92.12 119 LEU B CA 1
ATOM 2118 C C . LEU B 1 119 ? 12.383 31.188 16.062 1 92.12 119 LEU B C 1
ATOM 2120 O O . LEU B 1 119 ? 12.281 31.109 14.836 1 92.12 119 LEU B O 1
ATOM 2124 N N . PRO B 1 120 ? 11.641 30.438 16.844 1 94.56 120 PRO B N 1
ATOM 2125 C CA . PRO B 1 120 ? 10.609 29.547 16.312 1 94.56 120 PRO B CA 1
ATOM 2126 C C . PRO B 1 120 ? 9.422 30.312 15.719 1 94.56 120 PRO B C 1
ATOM 2128 O O . PRO B 1 120 ? 9.008 31.344 16.266 1 94.56 120 PRO B O 1
ATOM 2131 N N . ALA B 1 121 ? 8.977 29.828 14.602 1 95.88 121 ALA B N 1
ATOM 2132 C CA . ALA B 1 121 ? 7.816 30.422 13.953 1 95.88 121 ALA B CA 1
ATOM 2133 C C . ALA B 1 121 ? 6.531 29.719 14.367 1 95.88 121 ALA B C 1
ATOM 2135 O O . ALA B 1 121 ? 5.434 30.141 14 1 95.88 121 ALA B O 1
ATOM 2136 N N . LEU B 1 122 ? 6.672 28.578 15.07 1 97.88 122 LEU B N 1
ATOM 2137 C CA . LEU B 1 122 ? 5.547 27.75 15.516 1 97.88 122 LEU B CA 1
ATOM 2138 C C . LEU B 1 122 ? 5.66 27.453 17 1 97.88 122 LEU B C 1
ATOM 2140 O O . LEU B 1 122 ? 6.766 27.375 17.547 1 97.88 122 LEU B O 1
ATOM 2144 N N . PRO B 1 123 ? 4.512 27.391 17.656 1 97.81 123 PRO B N 1
ATOM 2145 C CA . PRO B 1 123 ? 4.527 27.047 19.078 1 97.81 123 PRO B CA 1
ATOM 2146 C C . PRO B 1 123 ? 4.895 25.578 19.328 1 97.81 123 PRO B C 1
ATOM 2148 O O . PRO B 1 123 ? 4.023 24.703 19.312 1 97.81 123 PRO B O 1
ATOM 2151 N N . VAL B 1 124 ? 6.078 25.312 19.672 1 97.81 124 VAL B N 1
ATOM 2152 C CA . VAL B 1 124 ? 6.648 23.9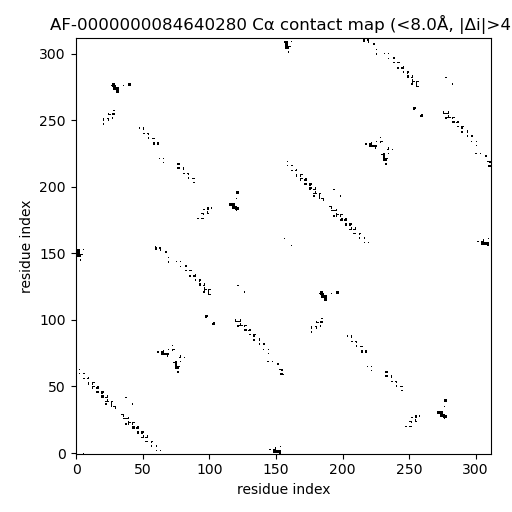69 19.719 1 97.81 124 VAL B CA 1
ATOM 2153 C C . VAL B 1 124 ? 5.898 23.141 20.75 1 97.81 124 VAL B C 1
ATOM 2155 O O . VAL B 1 124 ? 5.484 22.016 20.469 1 97.81 124 VAL B O 1
ATOM 2158 N N . ALA B 1 125 ? 5.676 23.719 21.906 1 98 125 ALA B N 1
ATOM 2159 C CA . ALA B 1 125 ? 5.035 22.969 22.984 1 98 125 ALA B CA 1
ATOM 2160 C C . ALA B 1 125 ? 3.629 22.531 22.578 1 98 125 ALA B C 1
ATOM 2162 O O . ALA B 1 125 ? 3.229 21.391 22.844 1 98 125 ALA B O 1
ATOM 2163 N N . GLU B 1 126 ? 2.922 23.391 21.969 1 98.38 126 GLU B N 1
ATOM 2164 C CA . GLU B 1 126 ? 1.565 23.094 21.531 1 98.38 126 GLU B CA 1
ATOM 2165 C C . GLU B 1 126 ? 1.566 22 20.453 1 98.38 126 GLU B C 1
ATOM 2167 O O . GLU B 1 126 ? 0.737 21.094 20.484 1 98.38 126 GLU B O 1
ATOM 2172 N N . LEU B 1 127 ? 2.508 22.109 19.5 1 98.56 127 LEU B N 1
ATOM 2173 C CA . LEU B 1 127 ? 2.596 21.125 18.438 1 98.56 127 LEU B CA 1
ATOM 2174 C C . LEU B 1 127 ? 2.926 19.75 19.016 1 98.56 127 LEU B C 1
ATOM 2176 O O . LEU B 1 127 ? 2.365 18.734 18.578 1 98.56 127 LEU B O 1
ATOM 2180 N N . ARG B 1 128 ? 3.789 19.734 19.969 1 98.25 128 ARG B N 1
ATOM 2181 C CA . ARG B 1 128 ? 4.148 18.484 20.609 1 98.25 128 ARG B CA 1
ATOM 2182 C C . ARG B 1 128 ? 2.959 17.875 21.344 1 98.25 128 ARG B C 1
ATOM 2184 O O . ARG B 1 128 ? 2.742 16.672 21.312 1 98.25 128 ARG B O 1
ATOM 2191 N N . ALA B 1 129 ? 2.242 18.703 21.984 1 98.69 129 ALA B N 1
ATOM 2192 C CA . ALA B 1 129 ? 1.054 18.234 22.688 1 98.69 129 ALA B CA 1
ATOM 2193 C C . ALA B 1 129 ? 0.039 17.641 21.703 1 98.69 129 ALA B C 1
ATOM 2195 O O . ALA B 1 129 ? -0.556 16.594 21.969 1 98.69 129 ALA B O 1
ATOM 2196 N N . GLN B 1 130 ? -0.145 18.297 20.609 1 98.69 130 GLN B N 1
ATOM 2197 C CA . GLN B 1 130 ? -1.046 17.797 19.578 1 98.69 130 GLN B CA 1
ATOM 2198 C C . GLN B 1 130 ? -0.548 16.469 19 1 98.69 130 GLN B C 1
ATOM 2200 O O . GLN B 1 130 ? -1.334 15.547 18.797 1 98.69 130 GLN B O 1
ATOM 2205 N N . ALA B 1 131 ? 0.738 16.406 18.734 1 98.69 131 ALA B N 1
ATOM 2206 C CA . ALA B 1 131 ? 1.323 15.172 18.219 1 98.69 131 ALA B CA 1
ATOM 2207 C C . ALA B 1 131 ? 1.124 14.016 19.188 1 98.69 131 ALA B C 1
ATOM 2209 O O . ALA B 1 131 ? 0.843 12.891 18.781 1 98.69 131 ALA B O 1
ATOM 2210 N N . ASP B 1 132 ? 1.273 14.336 20.438 1 98.69 132 ASP B N 1
ATOM 2211 C CA . ASP B 1 132 ? 1.073 13.312 21.469 1 98.69 132 ASP B CA 1
ATOM 2212 C C . ASP B 1 132 ? -0.375 12.828 21.469 1 98.69 132 ASP B C 1
ATOM 2214 O O . ASP B 1 132 ? -0.632 11.633 21.625 1 98.69 132 ASP B O 1
ATOM 2218 N N . GLU B 1 133 ? -1.297 13.711 21.359 1 98.69 133 GLU B N 1
ATOM 2219 C CA . GLU B 1 133 ? -2.711 13.352 21.312 1 98.69 133 GLU B CA 1
ATOM 2220 C C . GLU B 1 133 ? -3.01 12.477 20.094 1 98.69 133 GLU B C 1
ATOM 2222 O O . GLU B 1 133 ? -3.73 11.477 20.203 1 98.69 133 GLU B O 1
ATOM 2227 N N . LEU B 1 134 ? -2.441 12.867 18.953 1 98.75 134 LEU B N 1
ATOM 2228 C CA . LEU B 1 134 ? -2.633 12.078 17.734 1 98.75 134 LEU B CA 1
ATOM 2229 C C . LEU B 1 134 ? -2.029 10.688 17.891 1 98.75 134 LEU B C 1
ATOM 2231 O O . LEU B 1 134 ? -2.605 9.695 17.438 1 98.75 134 LEU B O 1
ATOM 2235 N N . ALA B 1 135 ? -0.885 10.633 18.547 1 98.69 135 ALA B N 1
ATOM 2236 C CA . ALA B 1 135 ? -0.249 9.336 18.797 1 98.69 135 ALA B CA 1
ATOM 2237 C C . ALA B 1 135 ? -1.135 8.445 19.672 1 98.69 135 ALA B C 1
ATOM 2239 O O . ALA B 1 135 ? -1.241 7.246 19.422 1 98.69 135 ALA B O 1
ATOM 2240 N N . ARG B 1 136 ? -1.718 9.055 20.609 1 98.56 136 ARG B N 1
ATOM 2241 C CA . ARG B 1 136 ? -2.637 8.312 21.469 1 98.56 136 ARG B CA 1
ATOM 2242 C C . ARG B 1 136 ? -3.838 7.812 20.672 1 98.56 136 ARG B C 1
ATOM 2244 O O . ARG B 1 136 ? -4.223 6.645 20.781 1 98.56 136 ARG B O 1
ATOM 2251 N N . GLU B 1 137 ? -4.434 8.664 19.922 1 98.12 137 GLU B N 1
ATOM 2252 C CA . GLU B 1 137 ? -5.578 8.289 19.094 1 98.12 137 GLU B CA 1
ATOM 2253 C C . GLU B 1 137 ? -5.219 7.156 18.141 1 98.12 137 GLU B C 1
ATOM 2255 O O . GLU B 1 137 ? -6.004 6.223 17.953 1 98.12 137 GLU B O 1
ATOM 2260 N N . LEU B 1 138 ? -4.07 7.266 17.531 1 98.19 138 LEU B N 1
ATOM 2261 C CA . LEU B 1 138 ? -3.578 6.242 16.625 1 98.19 138 LEU B CA 1
ATOM 2262 C C . LEU B 1 138 ? -3.424 4.902 17.328 1 98.19 138 LEU B C 1
ATOM 2264 O O . LEU B 1 138 ? -3.852 3.869 16.812 1 98.19 138 LEU B O 1
ATOM 2268 N N . ARG B 1 139 ? -2.846 4.957 18.531 1 98.12 139 ARG B N 1
ATOM 2269 C CA . ARG B 1 139 ? -2.668 3.729 19.297 1 98.12 139 ARG B CA 1
ATOM 2270 C C . ARG B 1 139 ? -4.012 3.104 19.656 1 98.12 139 ARG B C 1
ATOM 2272 O O . ARG B 1 139 ? -4.191 1.89 19.531 1 98.12 139 ARG B O 1
ATOM 2279 N N . GLU B 1 140 ? -4.934 3.883 20.062 1 98.06 140 GLU B N 1
ATOM 2280 C CA . GLU B 1 140 ? -6.262 3.398 20.438 1 98.06 140 GLU B CA 1
ATOM 2281 C C . GLU B 1 140 ? -6.984 2.801 19.234 1 98.06 140 GLU B C 1
ATOM 2283 O O . GLU B 1 140 ? -7.617 1.75 19.328 1 98.06 140 GLU B O 1
ATOM 2288 N N . LEU B 1 141 ? -6.898 3.471 18.125 1 98.19 141 LEU B N 1
ATOM 2289 C CA . LEU B 1 141 ? -7.508 2.959 16.891 1 98.19 141 LEU B CA 1
ATOM 2290 C C . LEU B 1 141 ? -6.871 1.637 16.484 1 98.19 141 LEU B C 1
ATOM 2292 O O . LEU B 1 141 ? -7.574 0.691 16.125 1 98.19 141 LEU B O 1
ATOM 2296 N N . ASP B 1 142 ? -5.539 1.54 16.609 1 97.75 142 ASP B N 1
ATOM 2297 C CA . ASP B 1 142 ? -4.828 0.312 16.266 1 97.75 142 ASP B CA 1
ATOM 2298 C C . ASP B 1 142 ? -5.285 -0.848 17.141 1 97.75 142 ASP B C 1
ATOM 2300 O O . ASP B 1 142 ? -5.473 -1.966 16.656 1 97.75 142 ASP B O 1
ATOM 2304 N N . VAL B 1 143 ? -5.453 -0.563 18.328 1 97.81 143 VAL B N 1
ATOM 2305 C CA . VAL B 1 143 ? -5.895 -1.589 19.266 1 97.81 143 VAL B CA 1
ATOM 2306 C C . VAL B 1 143 ? -7.289 -2.074 18.875 1 97.81 143 VAL B C 1
ATOM 2308 O O . VAL B 1 143 ? -7.551 -3.279 18.859 1 97.81 143 VAL B O 1
ATOM 2311 N N . ARG B 1 144 ? -8.219 -1.171 18.578 1 97.81 144 ARG B N 1
ATOM 2312 C CA . ARG B 1 144 ? -9.578 -1.541 18.188 1 97.81 144 ARG B CA 1
ATOM 2313 C C . ARG B 1 144 ? -9.578 -2.373 16.922 1 97.81 144 ARG B C 1
ATOM 2315 O O . ARG B 1 144 ? -10.312 -3.359 16.812 1 97.81 144 ARG B O 1
ATOM 2322 N N . ILE B 1 145 ? -8.766 -1.966 15.992 1 98.31 145 ILE B N 1
ATOM 2323 C CA . ILE B 1 145 ? -8.656 -2.709 14.742 1 98.31 145 ILE B CA 1
ATOM 2324 C C . ILE B 1 145 ? -8.133 -4.117 15.023 1 98.31 145 ILE B C 1
ATOM 2326 O O . ILE B 1 145 ? -8.688 -5.102 14.531 1 98.31 145 ILE B O 1
ATOM 2330 N N . GLN B 1 146 ? -7.129 -4.156 15.891 1 98.12 146 GLN B N 1
ATOM 2331 C CA . GLN B 1 146 ? -6.527 -5.449 16.203 1 98.12 146 GLN B CA 1
ATOM 2332 C C . GLN B 1 146 ? -7.512 -6.355 16.938 1 98.12 146 GLN B C 1
ATOM 2334 O O . GLN B 1 146 ? -7.617 -7.543 16.625 1 98.12 146 GLN B O 1
ATOM 2339 N N . GLN B 1 147 ? -8.148 -5.793 17.812 1 97.81 147 GLN B N 1
ATOM 2340 C CA . GLN B 1 147 ? -9.172 -6.555 18.531 1 97.81 147 GLN B CA 1
ATOM 2341 C C . GLN B 1 147 ? -10.234 -7.082 17.562 1 97.81 147 GLN B C 1
ATOM 2343 O O . GLN B 1 147 ? -10.617 -8.25 17.625 1 97.81 147 GLN B O 1
ATOM 2348 N N . SER B 1 148 ? -10.641 -6.27 16.703 1 97.94 148 SER B N 1
ATOM 2349 C CA . SER B 1 148 ? -11.633 -6.676 15.711 1 97.94 148 SER B CA 1
ATOM 2350 C C . SER B 1 148 ? -11.125 -7.832 14.859 1 97.94 148 SER B C 1
ATOM 2352 O O . SER B 1 148 ? -11.883 -8.758 14.547 1 97.94 148 SER B O 1
ATOM 2354 N N . ASN B 1 149 ? -9.836 -7.793 14.523 1 98.25 149 ASN B N 1
ATOM 2355 C CA . ASN B 1 149 ? -9.258 -8.859 13.711 1 98.25 149 ASN B CA 1
ATOM 2356 C C . ASN B 1 149 ? -9.414 -10.219 14.383 1 98.25 149 ASN B C 1
ATOM 2358 O O . ASN B 1 149 ? -9.602 -11.227 13.703 1 98.25 149 ASN B O 1
ATOM 2362 N N . TRP B 1 150 ? -9.43 -10.273 15.688 1 97.94 150 TRP B N 1
ATOM 2363 C CA . TRP B 1 150 ? -9.484 -11.539 16.406 1 97.94 150 TRP B CA 1
ATOM 2364 C C . TRP B 1 150 ? -10.93 -11.945 16.688 1 97.94 150 TRP B C 1
ATOM 2366 O O . TRP B 1 150 ? -11.195 -13.086 17.078 1 97.94 150 TRP B O 1
ATOM 2376 N N . GLU B 1 151 ? -11.82 -11.055 16.438 1 97.94 151 GLU B N 1
ATOM 2377 C CA . GLU B 1 151 ? -13.219 -11.328 16.781 1 97.94 151 GLU B CA 1
ATOM 2378 C C . GLU B 1 151 ? -14.031 -11.656 15.539 1 97.94 151 GLU B C 1
ATOM 2380 O O . GLU B 1 151 ? -15.023 -12.383 15.617 1 97.94 151 GLU B O 1
ATOM 2385 N N . VAL B 1 152 ? -13.594 -11.141 14.484 1 98.38 152 VAL B N 1
ATOM 2386 C CA . VAL B 1 152 ? -14.383 -11.219 13.258 1 98.38 152 VAL B CA 1
ATOM 2387 C C . VAL B 1 152 ? -14.016 -12.492 12.492 1 98.38 152 VAL B C 1
ATOM 2389 O O . VAL B 1 152 ? -12.836 -12.836 12.375 1 98.38 152 VAL B O 1
ATOM 2392 N N . GLU B 1 153 ? -15.031 -13.156 11.969 1 98.56 153 GLU B N 1
ATOM 2393 C CA . GLU B 1 153 ? -14.828 -14.305 11.078 1 98.56 153 GLU B CA 1
ATOM 2394 C C . GLU B 1 153 ? -14.656 -13.852 9.633 1 98.56 153 GLU B C 1
ATOM 2396 O O . GLU B 1 153 ? -15.359 -12.945 9.172 1 98.56 153 GLU B O 1
ATOM 2401 N N . LEU B 1 154 ? -13.789 -14.547 8.953 1 98.5 154 LEU B N 1
ATOM 2402 C CA . LEU B 1 154 ? -13.516 -14.219 7.559 1 98.5 154 LEU B CA 1
ATOM 2403 C C . LEU B 1 154 ? -14.711 -14.578 6.676 1 98.5 154 LEU B C 1
ATOM 2405 O O . LEU B 1 154 ? -15.219 -15.695 6.738 1 98.5 154 LEU B O 1
ATOM 2409 N N . LEU B 1 155 ? -15.109 -13.695 5.891 1 97.75 155 LEU B N 1
ATOM 2410 C CA . LEU B 1 155 ? -16.203 -13.945 4.953 1 97.75 155 LEU B CA 1
ATOM 2411 C C . LEU B 1 155 ? -15.695 -14.688 3.721 1 97.75 155 LEU B C 1
ATOM 2413 O O . LEU B 1 155 ? -14.516 -14.594 3.369 1 97.75 155 LEU B O 1
ATOM 2417 N N . ASP B 1 156 ? -16.641 -15.398 3.045 1 91.94 156 ASP B N 1
ATOM 2418 C CA . ASP B 1 156 ? -16.297 -16.156 1.85 1 91.94 156 ASP B CA 1
ATOM 2419 C C . ASP B 1 156 ? -16.188 -15.25 0.63 1 91.94 156 ASP B C 1
ATOM 2421 O O . ASP B 1 156 ? -16.922 -14.266 0.517 1 91.94 156 ASP B O 1
#

Nearest PDB structures (foldseek):
  3kdq-assembly1_C  TM=8.896E-01  e=4.760E-09  Corynebacterium diphtheriae
  5nen-assembly1_B  TM=4.857E-01  e=6.728E+00  Serratia marcescens
  5m0j-assembly1_A  TM=3.721E-01  e=6.006E+00  Saccharomyces cerevisiae RM11-1a
  8c5v-assembly1_I  TM=3.318E-01  e=4.785E+00  Escherichia coli
  3kdq-assembly1_C  TM=8.891E-01  e=5.078E-09  Corynebacterium diphtheriae

Sequence (312 aa):
MKLAEALSLRANAARRVEQLRTRIVGNARYQEGEEPAEDAAALLAEAGETLDEYETLIRRINRTNAATAIGADGTLTDALARRDALRLRHYVLTAAADAAAGSNQPTYSRQLRSELKMLPALPVAELRAQADELARELRELDVRIQQSNWEVELLDMKLAEALSLRANAARRVEQLRTRIVGNARYQEGEEPAEDAAALLAEAGETLDEYETLIRRINRTNAATAIGADGTLTDALARRDALRLRHYVLTAAADAAAGSNQPTYSRQLRSELKMLPALPVAELRAQADELARELRELDVRIQQSNWEVELLD

Organism: NCBI:txid1299332

Foldseek 3Di:
DFLLVLVVLLVVLVVLLVVLVVLLVQQVDDDVVDDGPDDSVVSVVVSVVSVVSNVVSVVQSVVQQQPDQQPPQGGNVSLVVVLVVLVVVLVVLVVLLCVQVCVVPDPVCVVVPDPDDDHGPDDNVVSVVVSVVSVVVSVVSVVSSVVNRRVGDTDD/DFLLVLVVLLVVLVVLLVVLVVLLVQQVDDDVVDDGPDDSVVSVVVSVVSVVSNVVSVVQSVVQQQPDQQPPQGGNVSLVVVLVVLVVVLVVLVVLLCVQVCVVPDPVCVVVDDPDDDHGPDDNVVSVVVSVVSVVVSVVSVVSSVVNRRVTDTDD

pLDDT: mean 93.09, std 13.01, range [46.44, 98.88]